Protein AF-A0A961ITG5-F1 (afdb_monomer_lite)

pLDDT: mean 83.05, std 20.46, range [29.08, 98.06]

Foldseek 3Di:
DPPFPQDEAEDCDDPVVVPDDPHHYYYLVPQQVVVCVCVVRVFKDFLLPDPPANSLVLLVLLLLLQLQQQCLVVVHDQPDSDPVSSVVSCVVCVVVRDQLNVQSVQQSCCSVPNDDHDDDHSPRLNVLVRMATDLPDPCRLVVLCVSCSSSVSNLVSCVVRPVVVSVVVLVPGRPSSNVSSVCCCVPPCVVCVQVVCCSRRNDGDDPPDPDPDPDDDDPDDDDDDDPDDDVCVQQDPPRHGPDD

Structure (mmCIF, N/CA/C/O backbone):
data_AF-A0A961ITG5-F1
#
_entry.id   AF-A0A961ITG5-F1
#
loop_
_atom_site.group_PDB
_atom_site.id
_atom_site.type_symbol
_atom_site.label_atom_id
_atom_site.label_alt_id
_atom_site.label_comp_id
_atom_site.label_asym_id
_atom_site.label_entity_id
_atom_site.label_seq_id
_atom_site.pdbx_PDB_ins_code
_atom_site.Cartn_x
_atom_site.Cartn_y
_atom_site.Cartn_z
_atom_site.occupancy
_atom_site.B_iso_or_equiv
_atom_site.auth_seq_id
_atom_site.auth_comp_id
_atom_site.auth_asym_id
_atom_site.auth_atom_id
_atom_site.pdbx_PDB_model_num
ATOM 1 N N . PHE A 1 1 ? 8.429 -3.546 -18.540 1.00 91.12 1 PHE A N 1
ATOM 2 C CA . PHE A 1 1 ? 9.813 -3.198 -18.180 1.00 91.12 1 PHE A CA 1
ATOM 3 C C . PHE A 1 1 ? 10.721 -3.739 -19.265 1.00 91.12 1 PHE A C 1
ATOM 5 O O . PHE A 1 1 ? 10.792 -4.953 -19.417 1.00 91.12 1 PHE A O 1
ATOM 12 N N . ARG A 1 2 ? 11.251 -2.856 -20.121 1.00 89.56 2 ARG A N 1
ATOM 13 C CA . ARG A 1 2 ? 12.031 -3.248 -21.313 1.00 89.56 2 ARG A CA 1
ATOM 14 C C . ARG A 1 2 ? 13.530 -3.045 -21.113 1.00 89.56 2 ARG A C 1
ATOM 16 O O . ARG A 1 2 ? 14.304 -3.851 -21.605 1.00 89.56 2 ARG A O 1
ATOM 23 N N . ASP A 1 3 ? 13.897 -2.023 -20.348 1.00 89.00 3 ASP A N 1
ATOM 24 C CA . ASP A 1 3 ? 15.280 -1.580 -20.158 1.00 89.00 3 ASP A CA 1
ATOM 25 C C . ASP A 1 3 ? 15.886 -2.113 -18.844 1.00 89.00 3 ASP A C 1
ATOM 27 O O . ASP A 1 3 ? 16.696 -1.452 -18.200 1.00 89.00 3 ASP A O 1
ATOM 31 N N . THR A 1 4 ? 15.468 -3.311 -18.422 1.00 91.69 4 THR A N 1
ATOM 32 C CA . THR A 1 4 ? 15.979 -4.000 -17.227 1.00 91.69 4 THR A CA 1
ATOM 33 C C . THR A 1 4 ? 16.788 -5.235 -17.626 1.00 91.69 4 THR A C 1
ATOM 35 O O . THR A 1 4 ? 16.625 -5.756 -18.729 1.00 91.69 4 THR A O 1
ATOM 38 N N . ALA A 1 5 ? 17.657 -5.729 -16.738 1.00 92.19 5 ALA A N 1
ATOM 39 C CA . ALA A 1 5 ? 18.490 -6.905 -17.021 1.00 92.19 5 ALA A CA 1
ATOM 40 C C . ALA A 1 5 ? 17.653 -8.158 -17.335 1.00 92.19 5 ALA A C 1
ATOM 42 O O . ALA A 1 5 ? 18.016 -8.951 -18.201 1.00 92.19 5 ALA A O 1
ATOM 43 N N . TYR A 1 6 ? 16.506 -8.295 -16.665 1.00 94.62 6 TYR A N 1
ATOM 44 C CA . TYR A 1 6 ? 15.519 -9.342 -16.904 1.00 94.62 6 TYR A CA 1
ATOM 45 C C . TYR A 1 6 ? 14.173 -8.689 -17.238 1.00 94.62 6 TYR A C 1
ATOM 47 O O . TYR A 1 6 ? 13.408 -8.376 -16.319 1.00 94.62 6 TYR A O 1
ATOM 55 N N . PRO A 1 7 ? 13.892 -8.417 -18.527 1.00 95.81 7 PRO A N 1
ATOM 56 C CA . PRO A 1 7 ? 12.661 -7.765 -18.960 1.00 95.81 7 PRO A CA 1
ATOM 57 C C . PRO A 1 7 ? 11.413 -8.591 -18.654 1.00 95.81 7 PRO A C 1
ATOM 59 O O . PRO A 1 7 ? 11.406 -9.813 -18.804 1.00 95.81 7 PRO A O 1
ATOM 62 N N . ALA A 1 8 ? 10.326 -7.904 -18.303 1.00 96.31 8 ALA A N 1
ATOM 63 C CA . ALA A 1 8 ? 9.026 -8.531 -18.090 1.00 96.31 8 ALA A CA 1
ATOM 64 C C . ALA A 1 8 ? 7.859 -7.610 -18.468 1.00 96.31 8 ALA A C 1
ATOM 66 O O . ALA A 1 8 ? 7.943 -6.371 -18.415 1.00 96.31 8 ALA A O 1
ATOM 67 N N . ALA A 1 9 ? 6.742 -8.238 -18.822 1.00 95.69 9 ALA A N 1
ATOM 68 C CA . ALA A 1 9 ? 5.435 -7.615 -18.953 1.00 95.69 9 ALA A CA 1
ATOM 69 C C . ALA A 1 9 ? 4.577 -7.969 -17.733 1.00 95.69 9 ALA A C 1
ATOM 71 O O . ALA A 1 9 ? 4.529 -9.123 -17.317 1.00 95.69 9 ALA A O 1
ATOM 72 N N . ILE A 1 10 ? 3.881 -6.982 -17.170 1.00 96.44 10 ILE A N 1
ATOM 73 C CA . ILE A 1 10 ? 2.944 -7.208 -16.067 1.00 96.44 10 ILE A CA 1
ATOM 74 C C . ILE A 1 10 ? 1.566 -6.730 -16.503 1.00 96.44 10 ILE A C 1
ATOM 76 O O . ILE A 1 10 ? 1.428 -5.633 -17.047 1.00 96.44 10 ILE A O 1
ATOM 80 N N . THR A 1 11 ? 0.563 -7.578 -16.307 1.00 95.25 11 THR A N 1
ATOM 81 C CA . THR A 1 11 ? -0.826 -7.342 -16.702 1.00 95.25 11 THR A 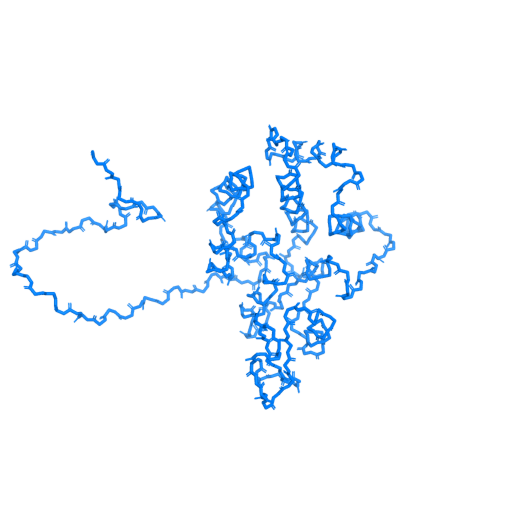CA 1
ATOM 82 C C . THR A 1 11 ? -1.754 -7.353 -15.489 1.00 95.25 11 THR A C 1
ATOM 84 O O . THR A 1 11 ? -1.591 -8.148 -14.568 1.00 95.25 11 THR A O 1
ATOM 87 N N . VAL A 1 12 ? -2.769 -6.487 -15.519 1.00 92.88 12 VAL A N 1
ATOM 88 C CA . VAL A 1 12 ? -3.891 -6.519 -14.564 1.00 92.88 12 VAL A CA 1
ATOM 89 C C . VAL A 1 12 ? -4.955 -7.554 -14.949 1.00 92.88 12 VAL A C 1
ATOM 91 O O . VAL A 1 12 ? -5.728 -7.993 -14.107 1.00 92.88 12 VAL A O 1
ATOM 94 N N . ARG A 1 13 ? -4.992 -7.966 -16.224 1.00 93.31 13 ARG A N 1
ATOM 95 C CA . ARG A 1 13 ? -5.824 -9.074 -16.715 1.00 93.31 13 ARG A CA 1
ATOM 96 C C . ARG A 1 13 ? -5.125 -10.415 -16.498 1.00 93.31 13 ARG A C 1
ATOM 98 O O . ARG A 1 13 ? -3.889 -10.420 -16.522 1.00 93.31 13 ARG A O 1
ATOM 105 N N . PRO A 1 14 ? -5.872 -11.529 -16.392 1.00 94.69 14 PRO A N 1
ATOM 106 C CA . PRO A 1 14 ? -5.291 -12.867 -16.355 1.00 94.69 14 PRO A CA 1
ATOM 107 C C . PRO A 1 14 ? -4.268 -13.065 -17.475 1.00 94.69 14 PRO A C 1
ATOM 109 O O . PRO A 1 14 ? -4.533 -12.723 -18.631 1.00 94.69 14 PRO A O 1
ATOM 112 N N . ARG A 1 15 ? -3.101 -13.640 -17.157 1.00 94.44 15 ARG A N 1
ATOM 113 C CA . ARG A 1 15 ? -1.998 -13.801 -18.121 1.00 94.44 15 ARG A CA 1
ATOM 114 C C . ARG A 1 15 ? -2.443 -14.517 -19.395 1.00 94.44 15 ARG A C 1
ATOM 116 O O . ARG A 1 15 ? -2.011 -14.162 -20.489 1.00 94.44 15 ARG A O 1
ATOM 123 N N . ALA A 1 16 ? -3.327 -15.503 -19.248 1.00 91.88 16 ALA A N 1
ATOM 124 C CA . ALA A 1 16 ? -3.878 -16.287 -20.350 1.00 91.88 16 ALA A CA 1
ATOM 125 C C . ALA A 1 16 ? -4.631 -15.444 -21.402 1.00 91.88 16 ALA A C 1
ATOM 127 O O . ALA A 1 16 ? -4.714 -15.859 -22.554 1.00 91.88 16 ALA A O 1
ATOM 128 N N . GLU A 1 17 ? -5.137 -14.259 -21.046 1.00 93.62 17 GLU A N 1
ATOM 129 C CA . GLU A 1 17 ? -5.907 -13.385 -21.944 1.00 93.62 17 GLU A CA 1
ATOM 130 C C . GLU A 1 17 ? -5.041 -12.415 -22.763 1.00 93.62 17 GLU A C 1
ATOM 132 O O . GLU A 1 17 ? -5.534 -11.768 -23.686 1.00 93.62 17 GLU A O 1
ATOM 137 N N . VAL A 1 18 ? -3.755 -12.272 -22.430 1.00 87.31 18 VAL A N 1
ATOM 138 C CA . VAL A 1 18 ? -2.865 -11.270 -23.050 1.00 87.31 18 VAL A CA 1
ATOM 139 C C . VAL A 1 18 ? -2.174 -11.803 -24.312 1.00 87.31 18 VAL A C 1
ATOM 141 O O . VAL A 1 18 ? -1.644 -11.023 -25.100 1.00 87.31 18 VAL A O 1
ATOM 144 N N . GLY A 1 19 ? -2.249 -13.115 -24.559 1.00 86.88 19 GLY A N 1
ATOM 145 C CA . GLY A 1 19 ? -1.591 -13.767 -25.690 1.00 86.88 19 GLY A CA 1
ATOM 146 C C . GLY A 1 19 ? -0.071 -13.903 -25.505 1.00 86.88 19 GLY A C 1
ATOM 147 O O . GLY A 1 19 ? 0.465 -13.576 -24.444 1.00 86.88 19 GLY A O 1
ATOM 148 N N . PRO A 1 20 ? 0.643 -14.438 -26.512 1.00 89.19 20 PRO A N 1
ATOM 149 C CA . PRO A 1 20 ? 2.087 -14.633 -26.432 1.00 89.19 20 PRO A CA 1
ATOM 150 C C . PRO A 1 20 ? 2.826 -13.291 -26.365 1.00 89.19 20 PRO A C 1
ATOM 152 O O . PRO A 1 20 ? 2.580 -12.393 -27.170 1.00 89.19 20 PRO A O 1
ATOM 155 N N . MET A 1 21 ? 3.768 -13.183 -25.427 1.00 90.81 21 MET A N 1
ATOM 156 C CA . MET A 1 21 ? 4.603 -11.999 -25.225 1.00 90.81 21 MET A CA 1
ATOM 157 C C . MET A 1 21 ? 6.068 -12.315 -25.556 1.00 90.81 21 MET A C 1
ATOM 159 O O . MET A 1 21 ? 6.517 -13.434 -25.316 1.00 90.81 21 MET A O 1
ATOM 163 N N . PRO A 1 22 ? 6.846 -11.345 -26.072 1.00 91.75 22 PRO A N 1
ATOM 164 C CA . PRO A 1 22 ? 8.270 -11.533 -26.374 1.00 91.75 22 PRO A CA 1
ATOM 165 C C . PRO A 1 22 ? 9.163 -11.587 -25.120 1.00 91.75 22 PRO A C 1
ATOM 167 O O . PRO A 1 22 ? 10.376 -11.734 -25.232 1.00 91.75 22 PRO A O 1
ATOM 170 N N . VAL A 1 23 ? 8.572 -11.413 -23.939 1.00 94.31 23 VAL A N 1
ATOM 171 C CA . VAL A 1 23 ? 9.215 -11.399 -22.621 1.00 94.31 23 VAL A CA 1
ATOM 172 C C . VAL A 1 23 ? 8.347 -12.186 -21.643 1.00 94.31 23 VAL A C 1
ATOM 174 O O . VAL A 1 23 ? 7.165 -12.412 -21.921 1.00 94.31 23 VAL A O 1
ATOM 177 N N . GLU A 1 24 ? 8.905 -12.549 -20.488 1.00 94.31 24 GLU A N 1
ATOM 178 C CA . GLU A 1 24 ? 8.133 -13.186 -19.418 1.00 94.31 24 GLU A CA 1
ATOM 179 C C . GLU A 1 24 ? 6.947 -12.293 -19.025 1.00 94.31 24 GLU A C 1
ATOM 181 O O . GLU A 1 24 ? 7.078 -11.070 -18.898 1.00 94.31 24 GLU A O 1
ATOM 186 N N . ALA A 1 25 ? 5.775 -12.905 -18.861 1.00 95.75 25 ALA A N 1
ATOM 187 C CA . ALA A 1 25 ? 4.547 -12.207 -18.518 1.00 95.75 25 ALA A CA 1
ATOM 188 C C . ALA A 1 25 ? 4.031 -12.669 -17.152 1.00 95.75 25 ALA A C 1
ATOM 190 O O . ALA A 1 25 ? 3.910 -13.870 -16.900 1.00 95.75 25 ALA A O 1
ATOM 191 N N . PHE A 1 26 ? 3.665 -11.709 -16.306 1.00 96.81 26 PHE A N 1
ATOM 192 C CA . PHE A 1 26 ? 3.036 -11.945 -15.009 1.00 96.81 26 PHE A CA 1
ATOM 193 C C . PHE A 1 26 ? 1.671 -11.268 -14.957 1.00 96.81 26 PHE A C 1
ATOM 195 O O . PHE A 1 26 ? 1.520 -10.144 -15.437 1.00 96.81 26 PHE A O 1
ATOM 202 N N . ASP A 1 27 ? 0.691 -11.918 -14.339 1.00 96.62 27 ASP A N 1
ATOM 203 C CA . ASP A 1 27 ? -0.492 -11.223 -13.830 1.00 96.62 27 ASP A CA 1
ATOM 204 C C . ASP A 1 27 ? -0.375 -10.987 -12.320 1.00 96.62 27 ASP A C 1
ATOM 206 O O . ASP A 1 27 ? 0.505 -11.546 -11.659 1.00 96.62 27 ASP A O 1
ATOM 210 N N . LEU A 1 28 ? -1.249 -10.143 -11.765 1.00 95.69 28 LEU A N 1
ATOM 211 C CA . LEU A 1 28 ? -1.196 -9.756 -10.350 1.00 95.69 28 LEU A CA 1
ATOM 212 C C . LEU A 1 28 ? -1.376 -10.932 -9.372 1.00 95.69 28 LEU A C 1
ATOM 214 O O . LEU A 1 28 ? -1.028 -10.802 -8.197 1.00 95.69 28 LEU A O 1
ATOM 218 N N . THR A 1 29 ? -1.878 -12.086 -9.831 1.00 95.31 29 THR A N 1
AT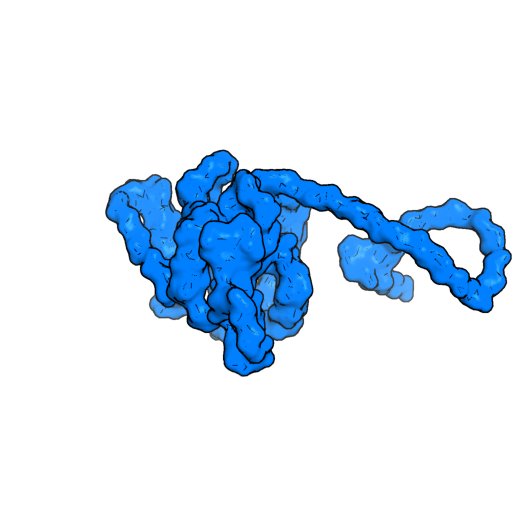OM 219 C CA . THR A 1 29 ? -1.992 -13.292 -8.993 1.00 95.31 29 THR A CA 1
ATOM 220 C C . THR A 1 29 ? -0.643 -13.991 -8.811 1.00 95.31 29 THR A C 1
ATOM 222 O O . THR A 1 29 ? -0.416 -14.664 -7.806 1.00 95.31 29 THR A O 1
ATOM 225 N N . MET A 1 30 ? 0.307 -13.770 -9.726 1.00 96.31 30 MET A N 1
ATOM 226 C CA . MET A 1 30 ? 1.649 -14.357 -9.713 1.00 96.31 30 MET A CA 1
ATOM 227 C C . MET A 1 30 ? 2.605 -13.609 -8.767 1.00 96.31 30 MET A C 1
ATOM 229 O O . MET A 1 30 ? 3.715 -13.233 -9.146 1.00 96.31 30 MET A O 1
ATOM 233 N N . ARG A 1 31 ? 2.189 -13.411 -7.510 1.00 96.44 31 ARG A N 1
ATOM 234 C CA . ARG A 1 31 ? 2.894 -12.602 -6.495 1.00 96.44 31 ARG A CA 1
ATOM 235 C C . ARG A 1 31 ? 4.364 -12.984 -6.321 1.00 96.44 31 ARG A C 1
ATOM 237 O O . ARG A 1 31 ? 5.219 -12.108 -6.366 1.00 96.44 31 ARG A O 1
ATOM 244 N N . ASN A 1 32 ? 4.674 -14.278 -6.214 1.00 97.12 32 ASN A N 1
ATOM 245 C CA . ASN A 1 32 ? 6.059 -14.751 -6.092 1.00 97.12 32 ASN A CA 1
ATOM 246 C C . ASN A 1 32 ? 6.911 -14.392 -7.317 1.00 97.12 32 ASN A C 1
ATOM 248 O O . ASN A 1 32 ? 8.042 -13.942 -7.167 1.00 97.12 32 ASN A O 1
ATOM 252 N N . GLY A 1 33 ? 6.355 -14.540 -8.524 1.00 96.88 33 GLY A N 1
ATOM 253 C CA . GLY A 1 33 ? 7.046 -14.185 -9.764 1.00 96.88 33 GLY A CA 1
ATOM 254 C C . GLY A 1 33 ? 7.315 -12.686 -9.859 1.00 96.88 33 GLY A C 1
ATOM 255 O O . GLY A 1 33 ? 8.427 -12.279 -10.187 1.00 96.88 33 GLY A O 1
ATOM 256 N N . ILE A 1 34 ? 6.331 -11.863 -9.483 1.00 97.88 34 ILE A N 1
ATOM 257 C CA . ILE A 1 34 ? 6.492 -10.407 -9.427 1.00 97.88 34 ILE A CA 1
ATOM 258 C C . ILE A 1 34 ? 7.531 -10.013 -8.371 1.00 97.88 34 ILE A C 1
ATOM 260 O O . ILE A 1 34 ? 8.391 -9.187 -8.659 1.00 97.88 34 ILE A O 1
ATOM 264 N N . ALA A 1 35 ? 7.500 -10.612 -7.179 1.00 97.88 35 ALA A N 1
ATOM 265 C CA . ALA A 1 35 ? 8.486 -10.358 -6.131 1.00 97.88 35 ALA A CA 1
ATOM 266 C C . ALA A 1 35 ? 9.910 -10.670 -6.615 1.00 97.88 35 ALA A C 1
ATOM 268 O O . ALA A 1 35 ? 10.778 -9.802 -6.556 1.00 97.88 35 ALA A O 1
ATOM 269 N N . SER A 1 36 ? 10.129 -11.857 -7.193 1.00 97.44 36 SER A N 1
ATOM 270 C CA . SER A 1 36 ? 11.425 -12.225 -7.773 1.00 97.44 36 SER A CA 1
ATOM 271 C C . SER A 1 36 ? 11.849 -11.280 -8.899 1.00 97.44 36 SER A C 1
ATOM 273 O O . SER A 1 36 ? 13.007 -10.877 -8.946 1.00 97.44 36 SER A O 1
ATOM 275 N N . PHE A 1 37 ? 10.929 -10.878 -9.781 1.00 97.75 37 PHE A N 1
ATOM 276 C CA . PHE A 1 37 ? 11.209 -9.908 -10.843 1.00 97.75 37 PHE A CA 1
ATOM 277 C C . PHE A 1 37 ? 11.668 -8.552 -10.282 1.00 97.75 37 PHE A C 1
ATOM 279 O O . PHE A 1 37 ? 12.653 -7.993 -10.771 1.00 97.75 37 PHE A O 1
ATOM 286 N N . LEU A 1 38 ? 10.976 -8.031 -9.265 1.00 97.69 38 LEU A N 1
ATOM 287 C CA . LEU A 1 38 ? 11.307 -6.753 -8.634 1.00 97.69 38 LEU A CA 1
ATOM 288 C C . LEU A 1 38 ? 12.647 -6.815 -7.890 1.00 97.69 38 LEU A C 1
ATOM 290 O O . LEU A 1 38 ? 13.419 -5.861 -7.966 1.00 97.69 38 LEU A O 1
ATOM 294 N N . GLU A 1 39 ? 12.932 -7.920 -7.197 1.00 95.56 39 GLU A N 1
ATOM 295 C CA . GLU A 1 39 ? 14.181 -8.120 -6.454 1.00 95.56 39 GLU A CA 1
ATOM 296 C C . GLU A 1 39 ? 15.387 -8.294 -7.386 1.00 95.56 39 GLU A C 1
ATOM 298 O O . GLU A 1 39 ? 16.385 -7.596 -7.228 1.00 95.56 39 GLU A O 1
ATOM 303 N N . VAL A 1 40 ? 15.297 -9.180 -8.383 1.00 96.44 40 VAL A N 1
ATOM 304 C CA . VAL A 1 40 ? 16.416 -9.498 -9.292 1.00 96.44 40 VAL A CA 1
ATOM 305 C C . VAL A 1 40 ? 16.807 -8.304 -10.165 1.00 96.44 40 VAL A C 1
ATOM 307 O O . VAL A 1 40 ? 17.979 -8.144 -10.499 1.00 96.44 40 VAL A O 1
ATOM 310 N N . ASN A 1 41 ? 15.846 -7.453 -10.527 1.00 96.75 41 ASN A N 1
ATOM 311 C CA . ASN A 1 41 ? 16.117 -6.211 -11.252 1.00 96.75 41 ASN A CA 1
ATOM 312 C C . ASN A 1 41 ? 16.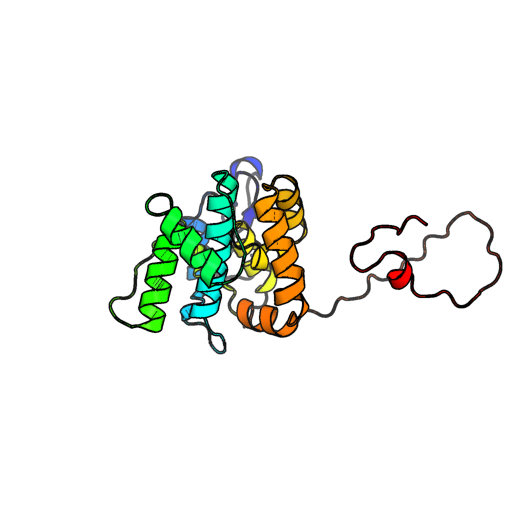415 -5.021 -10.320 1.00 96.75 41 ASN A C 1
ATOM 314 O O . ASN A 1 41 ? 16.523 -3.899 -10.803 1.00 96.75 41 ASN A O 1
ATOM 318 N N . GLU A 1 42 ? 16.518 -5.246 -9.005 1.00 95.69 42 GLU A N 1
ATOM 319 C CA . GLU A 1 42 ? 16.763 -4.218 -7.986 1.00 95.69 42 GLU A CA 1
ATOM 320 C C . GLU A 1 42 ? 15.805 -3.014 -8.072 1.00 95.69 42 GLU A C 1
ATOM 322 O O . GLU A 1 42 ? 16.208 -1.872 -7.872 1.00 95.69 42 GLU A O 1
ATOM 327 N N . LEU A 1 43 ? 14.524 -3.241 -8.370 1.00 96.25 43 LEU A N 1
ATOM 328 C CA . LEU A 1 43 ? 13.545 -2.172 -8.636 1.00 96.25 43 LEU A CA 1
ATOM 329 C C . LEU A 1 43 ? 12.943 -1.568 -7.359 1.00 96.25 43 LEU A C 1
ATOM 331 O O . LEU A 1 43 ? 12.391 -0.463 -7.369 1.00 96.25 43 LEU A O 1
ATOM 335 N N . VAL A 1 44 ? 13.027 -2.298 -6.251 1.00 95.81 44 VAL A N 1
ATOM 336 C CA . VAL A 1 44 ? 12.360 -1.978 -4.986 1.00 95.81 44 VAL A CA 1
ATOM 337 C C . VAL A 1 44 ? 13.321 -2.036 -3.811 1.00 95.81 44 VAL A C 1
ATOM 339 O O . VAL A 1 44 ? 14.340 -2.720 -3.841 1.00 95.81 44 VAL A O 1
ATOM 342 N N . GLU A 1 45 ? 12.967 -1.329 -2.745 1.00 93.69 45 GLU A N 1
ATOM 343 C CA . GLU A 1 45 ? 13.649 -1.389 -1.457 1.00 93.69 45 GLU A CA 1
ATOM 344 C C . GLU A 1 45 ? 12.629 -1.515 -0.310 1.00 93.69 45 GLU A C 1
ATOM 346 O O . GLU A 1 45 ? 11.494 -1.035 -0.432 1.00 93.69 45 GLU A O 1
ATOM 351 N N . PRO A 1 46 ? 12.997 -2.131 0.830 1.00 92.62 46 PRO A N 1
ATOM 352 C CA . PRO A 1 46 ? 12.137 -2.140 2.005 1.00 92.62 46 PRO A CA 1
ATOM 353 C C . PRO A 1 46 ? 11.917 -0.723 2.540 1.00 92.62 46 PRO A C 1
ATOM 355 O O . PRO A 1 46 ? 12.877 -0.017 2.852 1.00 92.62 46 PRO A O 1
ATOM 358 N N . VAL A 1 47 ? 10.657 -0.346 2.759 1.00 91.69 47 VAL A N 1
ATOM 359 C CA . VAL A 1 47 ? 10.248 0.958 3.316 1.00 91.69 47 VAL A CA 1
ATOM 360 C C . VAL A 1 47 ? 10.980 1.264 4.622 1.00 91.69 47 VAL A C 1
ATOM 362 O O . VAL A 1 47 ? 11.356 2.402 4.874 1.00 91.69 47 VAL A O 1
ATOM 365 N N . ILE A 1 48 ? 11.227 0.243 5.445 1.00 87.38 48 ILE A N 1
ATOM 366 C CA . ILE A 1 48 ? 11.887 0.414 6.741 1.00 87.38 48 ILE A CA 1
ATOM 367 C C . ILE A 1 48 ? 13.401 0.662 6.648 1.00 87.38 48 ILE A C 1
ATOM 369 O O . ILE A 1 48 ? 14.009 1.110 7.615 1.00 87.38 48 ILE A O 1
ATOM 373 N N . LYS A 1 49 ? 14.020 0.366 5.500 1.00 83.69 49 LYS A N 1
ATOM 374 C CA . LYS A 1 49 ? 15.451 0.598 5.239 1.00 83.69 49 LYS A CA 1
ATOM 375 C C . LYS A 1 49 ? 15.699 1.822 4.354 1.00 83.69 49 LYS A C 1
ATOM 377 O O . LYS A 1 49 ? 16.852 2.217 4.186 1.00 83.69 49 LYS A O 1
ATOM 382 N N . ALA A 1 50 ? 14.640 2.399 3.792 1.00 82.44 50 ALA A N 1
ATOM 383 C CA . ALA A 1 50 ? 14.724 3.547 2.911 1.00 82.44 50 ALA A CA 1
ATOM 384 C C . ALA A 1 50 ? 15.341 4.755 3.633 1.00 82.44 50 ALA A C 1
ATOM 386 O O . ALA A 1 50 ? 14.974 5.099 4.758 1.00 82.44 50 ALA A O 1
ATOM 387 N N . ARG A 1 51 ? 16.296 5.418 2.977 1.00 75.81 51 ARG A N 1
ATOM 388 C CA . ARG A 1 51 ? 16.969 6.596 3.541 1.00 75.81 51 ARG A CA 1
ATOM 389 C C . ARG A 1 51 ? 16.043 7.813 3.522 1.00 75.81 51 ARG A C 1
ATOM 391 O O . ARG A 1 51 ? 15.325 8.030 2.551 1.00 75.81 51 ARG A O 1
ATOM 398 N N . GLY A 1 52 ? 16.125 8.631 4.573 1.00 74.12 52 GLY A N 1
ATOM 399 C CA . GLY A 1 52 ? 15.440 9.927 4.650 1.00 74.12 52 GLY A CA 1
ATOM 400 C C . GLY A 1 52 ? 13.955 9.863 5.016 1.00 74.12 52 GLY A C 1
ATOM 401 O O . GLY A 1 52 ? 13.281 10.881 4.910 1.00 74.12 52 GLY A O 1
ATOM 402 N N . VAL A 1 53 ? 13.436 8.705 5.446 1.00 81.69 53 VAL A N 1
ATOM 403 C CA . VAL A 1 53 ? 12.003 8.522 5.731 1.00 81.69 53 VAL A CA 1
ATOM 404 C C . VAL A 1 53 ? 11.771 7.783 7.049 1.00 81.69 53 VAL A C 1
ATOM 406 O O . VAL A 1 53 ? 12.538 6.893 7.413 1.00 81.69 53 VAL A O 1
ATOM 409 N N . ASP A 1 54 ? 10.693 8.119 7.763 1.00 87.38 54 ASP A N 1
ATOM 410 C CA . ASP A 1 54 ? 10.235 7.335 8.918 1.00 87.38 54 ASP A CA 1
ATOM 411 C C . ASP A 1 54 ? 9.426 6.128 8.423 1.00 87.38 54 ASP A C 1
ATOM 413 O O . ASP A 1 54 ? 8.198 6.166 8.286 1.00 87.38 54 ASP A O 1
ATOM 417 N N . GLY A 1 55 ? 10.133 5.037 8.124 1.00 89.62 55 GLY A N 1
ATOM 418 C CA . GLY A 1 55 ? 9.509 3.814 7.631 1.00 89.62 55 GLY A CA 1
ATOM 419 C C . GLY A 1 55 ? 8.501 3.212 8.616 1.00 89.62 55 GLY A C 1
ATOM 420 O O . GLY A 1 55 ? 7.482 2.674 8.190 1.00 89.62 55 GLY A O 1
ATOM 421 N N . ALA A 1 56 ? 8.718 3.348 9.929 1.00 92.25 56 ALA A N 1
ATOM 422 C CA . ALA A 1 56 ? 7.790 2.824 10.928 1.00 92.25 56 ALA A CA 1
ATOM 423 C C . ALA A 1 56 ? 6.474 3.618 10.933 1.00 92.25 56 ALA A C 1
ATOM 425 O O . ALA A 1 56 ? 5.403 3.022 11.050 1.00 92.25 56 ALA A O 1
ATOM 426 N N . ALA A 1 57 ? 6.531 4.942 10.763 1.00 91.88 57 ALA A N 1
ATOM 427 C CA . ALA A 1 57 ? 5.339 5.768 10.585 1.00 91.88 57 ALA A CA 1
ATOM 428 C C . ALA A 1 57 ? 4.591 5.437 9.288 1.00 91.88 57 ALA A C 1
ATOM 430 O O . ALA A 1 57 ? 3.365 5.337 9.305 1.00 91.88 57 ALA A O 1
ATOM 431 N N . ILE A 1 58 ? 5.308 5.200 8.182 1.00 92.31 58 ILE A N 1
ATOM 432 C CA . ILE A 1 58 ? 4.686 4.789 6.914 1.00 92.31 58 ILE A CA 1
ATOM 433 C C . ILE A 1 58 ? 3.939 3.461 7.082 1.00 92.31 58 ILE A C 1
ATOM 435 O O . ILE A 1 58 ? 2.796 3.349 6.639 1.00 92.31 58 ILE A O 1
ATOM 439 N N . LEU A 1 59 ? 4.555 2.474 7.737 1.00 94.81 59 LEU A N 1
ATOM 440 C CA . LEU A 1 59 ? 3.926 1.177 7.988 1.00 94.81 59 LEU A CA 1
ATOM 441 C C . LEU A 1 59 ? 2.714 1.291 8.922 1.00 94.81 59 LEU A C 1
ATOM 443 O O . LEU A 1 59 ? 1.686 0.690 8.627 1.00 94.81 59 LEU A O 1
ATOM 447 N N . ARG A 1 60 ? 2.783 2.100 9.991 1.00 95.31 60 ARG A N 1
ATOM 448 C CA . ARG A 1 60 ? 1.619 2.370 10.860 1.00 95.31 60 ARG A CA 1
ATOM 449 C C . ARG A 1 60 ? 0.452 2.968 10.076 1.00 95.31 60 ARG A C 1
ATOM 451 O O . ARG A 1 60 ? -0.663 2.481 10.195 1.00 95.31 60 ARG A O 1
ATOM 458 N N . GLN A 1 61 ? 0.720 3.934 9.200 1.00 93.94 61 GLN A N 1
ATOM 459 C CA . GLN A 1 61 ? -0.326 4.517 8.361 1.00 93.94 61 GLN A CA 1
ATOM 460 C C . GLN A 1 61 ? -0.967 3.480 7.423 1.00 93.94 61 GLN A C 1
ATOM 462 O O . GLN A 1 61 ? -2.182 3.476 7.246 1.00 93.94 61 GLN A O 1
ATOM 467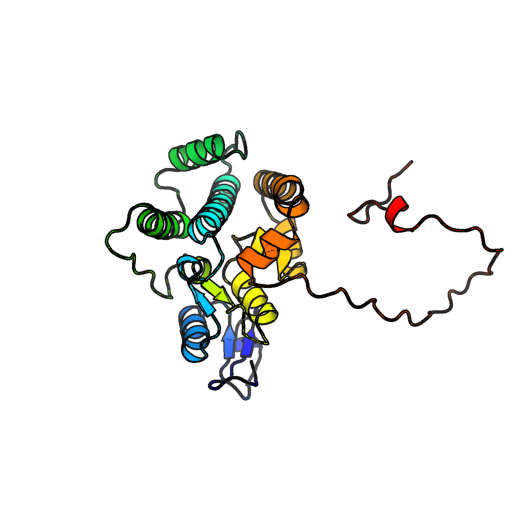 N N . LYS A 1 62 ? -0.165 2.588 6.821 1.00 96.69 62 LYS A N 1
ATOM 468 C CA . LYS A 1 62 ? -0.686 1.475 6.007 1.00 96.69 62 LYS A CA 1
ATOM 469 C C . LYS A 1 62 ? -1.577 0.550 6.842 1.00 96.69 62 LYS A C 1
ATOM 471 O O . LYS A 1 62 ? -2.633 0.140 6.372 1.00 96.69 62 LYS A O 1
ATOM 476 N N . MET A 1 63 ? -1.170 0.252 8.078 1.00 97.81 63 MET A N 1
ATOM 477 C CA . MET A 1 63 ? -1.962 -0.551 9.013 1.00 97.81 63 MET A CA 1
ATOM 478 C C . MET A 1 63 ? -3.308 0.104 9.340 1.00 97.81 63 MET A C 1
ATOM 480 O O . MET A 1 63 ? -4.307 -0.606 9.386 1.00 97.81 63 MET A O 1
ATOM 484 N N . ASP A 1 64 ? -3.364 1.427 9.504 1.00 96.88 64 ASP A N 1
ATOM 485 C CA . ASP A 1 64 ? -4.621 2.149 9.745 1.00 96.88 64 ASP A CA 1
ATOM 486 C C . ASP A 1 64 ? -5.605 1.978 8.577 1.00 96.88 64 ASP A C 1
ATOM 488 O O . ASP A 1 64 ? -6.791 1.725 8.790 1.00 96.88 64 ASP A O 1
ATOM 492 N N . PHE A 1 65 ? -5.116 2.024 7.333 1.00 97.38 65 PHE A N 1
ATOM 493 C CA . PHE A 1 65 ? -5.952 1.792 6.151 1.00 97.38 65 PHE A CA 1
ATOM 494 C C . PHE A 1 65 ? -6.492 0.365 6.075 1.00 97.38 65 PHE A C 1
ATOM 496 O O . PHE A 1 65 ? -7.676 0.170 5.802 1.00 97.38 65 PHE A O 1
ATOM 503 N N . ILE A 1 66 ? -5.640 -0.624 6.357 1.00 98.06 66 ILE A N 1
ATOM 504 C CA . ILE A 1 66 ? -6.025 -2.041 6.406 1.00 98.06 66 ILE A CA 1
ATOM 505 C C . ILE A 1 66 ? -7.069 -2.273 7.506 1.00 98.06 66 ILE A C 1
ATOM 507 O O . ILE A 1 66 ? -8.046 -2.988 7.296 1.00 98.06 66 ILE A O 1
ATOM 511 N N . LEU A 1 67 ? -6.884 -1.651 8.671 1.00 98.00 67 LEU A N 1
ATOM 512 C CA . LEU A 1 67 ? -7.805 -1.759 9.796 1.00 98.00 67 LEU A CA 1
ATOM 513 C C . LEU A 1 67 ? -9.190 -1.206 9.450 1.00 98.00 67 LEU A C 1
ATOM 515 O O . LEU A 1 67 ? -10.192 -1.876 9.692 1.00 98.00 67 LEU A O 1
ATOM 519 N N . VAL A 1 68 ? -9.246 0.007 8.894 1.00 97.44 68 VAL A N 1
ATOM 520 C CA . VAL A 1 68 ? -10.510 0.651 8.514 1.00 97.44 68 VAL A CA 1
ATOM 521 C C . VAL A 1 68 ? -11.217 -0.141 7.425 1.00 97.44 68 VAL A C 1
ATOM 523 O O . VAL A 1 68 ? -12.423 -0.354 7.522 1.00 97.44 68 VAL A O 1
ATOM 526 N N . ASP A 1 69 ? -10.487 -0.613 6.413 1.00 97.12 69 ASP A N 1
ATOM 527 C CA . ASP A 1 69 ? -11.061 -1.454 5.365 1.00 97.12 69 ASP A CA 1
ATOM 528 C C . ASP A 1 69 ? -11.699 -2.726 5.937 1.00 97.12 69 ASP A C 1
ATOM 530 O O . ASP A 1 69 ? -12.860 -3.028 5.644 1.00 97.12 69 ASP A O 1
ATOM 534 N N . ALA A 1 70 ? -10.977 -3.427 6.811 1.00 97.12 70 ALA A N 1
ATOM 535 C CA . ALA A 1 70 ? -11.454 -4.661 7.411 1.00 97.12 70 ALA A CA 1
ATOM 536 C C . ALA A 1 70 ? -12.641 -4.429 8.359 1.00 97.12 70 ALA A C 1
ATOM 538 O O . ALA A 1 70 ? -13.597 -5.205 8.343 1.00 97.12 70 ALA A O 1
ATOM 539 N N . ALA A 1 71 ? -12.620 -3.356 9.155 1.00 97.25 71 ALA A N 1
ATOM 540 C CA . ALA A 1 71 ? -13.723 -2.974 10.034 1.00 97.25 71 ALA A CA 1
ATOM 541 C C . ALA A 1 71 ? -14.982 -2.572 9.250 1.00 97.25 71 ALA A C 1
ATOM 543 O O . ALA A 1 71 ? -16.082 -3.026 9.568 1.00 97.25 71 ALA A O 1
ATOM 544 N N . ALA A 1 72 ? -14.823 -1.769 8.198 1.00 96.31 72 ALA A N 1
ATOM 545 C CA . ALA A 1 72 ? -15.932 -1.323 7.364 1.00 96.31 72 ALA A CA 1
ATOM 546 C C . ALA A 1 72 ? -16.556 -2.493 6.586 1.00 96.31 72 ALA A C 1
ATOM 548 O O . ALA A 1 72 ? -17.776 -2.638 6.559 1.00 96.31 72 ALA A O 1
ATOM 549 N N . SER A 1 73 ? -15.729 -3.381 6.026 1.00 94.44 73 SER A N 1
ATOM 550 C CA . SER A 1 73 ? -16.186 -4.605 5.346 1.00 94.44 73 SER A CA 1
ATOM 551 C C . SER A 1 73 ? -16.888 -5.577 6.299 1.00 94.44 73 SER A C 1
ATOM 553 O O . SER A 1 73 ? -17.779 -6.326 5.908 1.00 94.44 73 SER A O 1
ATOM 555 N N . ALA A 1 74 ? -16.509 -5.539 7.573 1.00 94.50 74 ALA A N 1
ATOM 556 C CA . ALA A 1 74 ? -17.132 -6.286 8.652 1.00 94.50 74 ALA A CA 1
ATOM 557 C C . ALA A 1 74 ? -18.453 -5.688 9.168 1.00 94.50 74 ALA A C 1
ATOM 559 O O . ALA A 1 74 ? -19.064 -6.297 10.050 1.00 94.50 74 ALA A O 1
ATOM 560 N N . GLY A 1 75 ? -18.863 -4.508 8.687 1.00 94.31 75 GLY A N 1
ATOM 561 C CA . GLY A 1 75 ? -20.018 -3.773 9.207 1.00 94.31 75 GLY A CA 1
ATOM 562 C C . GLY A 1 75 ? -19.839 -3.293 10.651 1.00 94.31 75 GLY A C 1
ATOM 563 O O . GLY A 1 75 ? -20.826 -3.129 11.365 1.00 94.31 75 GLY A O 1
ATOM 564 N N . MET A 1 76 ? -18.595 -3.131 11.114 1.00 94.56 76 MET A N 1
ATOM 565 C CA . MET A 1 76 ? -18.309 -2.598 12.445 1.00 94.56 76 MET A CA 1
ATOM 566 C C . MET A 1 76 ? -18.415 -1.076 12.443 1.00 94.56 76 MET A C 1
ATOM 568 O O . MET A 1 76 ? -17.988 -0.420 11.496 1.00 94.56 76 MET A O 1
ATOM 572 N N . ASP A 1 77 ? -18.927 -0.528 13.541 1.00 90.94 77 ASP A N 1
ATOM 573 C CA . ASP A 1 77 ? -18.976 0.916 13.742 1.00 90.94 77 ASP A CA 1
ATOM 574 C C . ASP A 1 77 ? -17.571 1.491 13.975 1.00 90.94 77 ASP A C 1
ATOM 576 O O . ASP A 1 77 ? -16.755 0.898 14.697 1.00 90.94 77 ASP A O 1
ATOM 580 N N . ILE A 1 78 ? -17.279 2.640 13.366 1.00 93.12 78 ILE A N 1
ATOM 581 C CA . ILE A 1 78 ? -15.991 3.326 13.478 1.00 93.12 78 ILE A CA 1
ATOM 582 C C . ILE A 1 78 ? -16.223 4.667 14.171 1.00 93.12 78 ILE A C 1
ATOM 584 O O . ILE A 1 78 ? -16.481 5.682 13.539 1.00 93.12 78 ILE A O 1
ATOM 588 N N . ASP A 1 79 ? -16.071 4.656 15.497 1.00 86.94 79 ASP A N 1
ATOM 589 C CA . ASP A 1 79 ? -16.394 5.781 16.391 1.00 86.94 79 ASP A CA 1
ATOM 590 C C . ASP A 1 79 ? -15.488 7.022 16.208 1.00 86.94 79 ASP A C 1
ATOM 592 O O . ASP A 1 79 ? -15.644 8.026 16.905 1.00 86.94 79 ASP A O 1
ATOM 596 N N . GLY A 1 80 ? -14.474 6.933 15.345 1.00 90.19 80 GLY A N 1
ATOM 597 C CA . GLY A 1 80 ? -13.537 8.010 15.048 1.00 90.19 80 GLY A CA 1
ATOM 598 C C . GLY A 1 80 ? -12.276 7.527 14.334 1.00 90.19 80 GLY A C 1
ATOM 599 O O . GLY A 1 80 ? -11.941 6.340 14.344 1.00 90.19 80 GLY A O 1
ATOM 600 N N . PHE A 1 81 ? -11.552 8.477 13.744 1.00 90.69 81 PHE A N 1
ATOM 601 C CA . PHE A 1 81 ? -10.378 8.211 12.904 1.00 90.69 81 PHE A CA 1
ATOM 602 C C . PHE A 1 81 ? -9.052 8.689 13.509 1.00 90.69 81 PHE A C 1
ATOM 604 O O . PHE A 1 81 ? -8.008 8.611 12.868 1.00 90.69 81 PHE A O 1
ATOM 611 N N . ASP A 1 82 ? -9.067 9.165 14.757 1.00 90.56 82 ASP A N 1
ATOM 612 C CA . ASP A 1 82 ? -7.840 9.475 15.487 1.00 90.56 82 ASP A CA 1
ATOM 613 C C . ASP A 1 82 ? -7.111 8.202 15.959 1.00 90.56 82 ASP A C 1
ATOM 615 O O . ASP A 1 82 ? -7.696 7.124 16.094 1.00 90.56 82 ASP A O 1
ATOM 619 N N . ALA A 1 83 ? -5.820 8.331 16.282 1.00 89.44 83 ALA A N 1
ATOM 620 C CA . ALA A 1 83 ? -4.980 7.199 16.676 1.00 89.44 83 ALA A CA 1
ATOM 621 C C . ALA A 1 83 ? -5.522 6.408 17.885 1.00 89.44 83 ALA A C 1
ATOM 623 O O . ALA A 1 83 ? -5.331 5.194 17.970 1.00 89.44 83 ALA A O 1
ATOM 624 N N . ARG A 1 84 ? -6.207 7.064 18.835 1.00 93.50 84 ARG A N 1
ATOM 625 C CA . ARG A 1 84 ? -6.797 6.379 19.997 1.00 93.50 84 ARG A CA 1
ATOM 626 C C . ARG A 1 84 ? -8.040 5.600 19.582 1.00 93.50 84 ARG A C 1
ATOM 628 O O . ARG A 1 84 ? -8.239 4.494 20.081 1.00 93.50 84 ARG A O 1
ATOM 635 N N . ALA A 1 85 ? -8.876 6.168 18.715 1.00 94.81 85 ALA A N 1
ATOM 636 C CA . ALA A 1 85 ? -10.055 5.500 18.173 1.00 94.81 85 ALA A CA 1
ATOM 637 C C . ALA A 1 85 ? -9.671 4.271 17.338 1.00 94.81 85 ALA A C 1
ATOM 639 O O . ALA A 1 85 ? -10.161 3.176 17.619 1.00 94.81 85 ALA A O 1
ATOM 640 N N . LEU A 1 86 ? -8.704 4.411 16.426 1.00 95.50 86 LEU A N 1
ATOM 641 C CA . LEU A 1 86 ? -8.185 3.298 15.627 1.00 95.50 86 LEU A CA 1
ATOM 642 C C . LEU A 1 86 ? -7.541 2.215 16.504 1.00 95.50 86 LEU A C 1
ATOM 644 O O . LEU A 1 86 ? -7.782 1.026 16.306 1.00 95.50 86 LEU A O 1
ATOM 648 N N . HIS A 1 87 ? -6.811 2.590 17.556 1.00 94.62 87 HIS A N 1
ATOM 649 C CA . HIS A 1 87 ? -6.281 1.603 18.496 1.00 94.62 87 HIS A CA 1
ATOM 650 C C . HIS A 1 87 ? -7.392 0.803 19.199 1.00 94.62 87 HIS A C 1
ATOM 652 O O . HIS A 1 87 ? -7.312 -0.424 19.275 1.00 94.62 87 HIS A O 1
ATOM 658 N N . ARG A 1 88 ? -8.456 1.467 19.680 1.00 96.38 88 ARG A N 1
ATOM 659 C CA . ARG A 1 88 ? -9.620 0.776 20.269 1.00 96.38 88 ARG A CA 1
ATOM 660 C C . ARG A 1 88 ? -10.321 -0.115 19.247 1.00 96.38 88 ARG A C 1
ATOM 662 O O . ARG A 1 88 ? -10.715 -1.226 19.591 1.00 96.38 88 ARG A O 1
ATOM 669 N N . LEU A 1 89 ? -10.449 0.340 18.001 1.00 97.12 89 LEU A N 1
ATOM 670 C CA . LEU A 1 89 ? -11.017 -0.451 16.914 1.00 97.12 89 LEU A CA 1
ATOM 671 C C . LEU A 1 89 ? -10.217 -1.741 16.689 1.00 97.12 89 LEU A C 1
ATOM 673 O O . LEU A 1 89 ? -10.816 -2.814 16.659 1.00 97.12 89 LEU A O 1
ATOM 677 N N . ALA A 1 90 ? -8.884 -1.661 16.642 1.00 96.44 90 ALA A N 1
ATOM 678 C CA . ALA A 1 90 ? -8.022 -2.836 16.520 1.00 96.44 90 ALA A CA 1
ATOM 679 C C . ALA A 1 90 ? -8.206 -3.823 17.687 1.00 96.44 90 ALA A C 1
ATOM 681 O O . ALA A 1 90 ? -8.301 -5.029 17.462 1.00 96.44 90 ALA A O 1
ATOM 682 N N . GLN A 1 91 ? -8.333 -3.326 18.925 1.00 96.12 91 GLN A N 1
ATOM 683 C CA . GLN A 1 91 ? -8.625 -4.175 20.091 1.00 96.12 91 GLN A CA 1
ATOM 684 C C . GLN A 1 91 ? -9.992 -4.864 19.981 1.00 96.12 91 GLN A C 1
ATOM 686 O O . GLN A 1 91 ? -10.098 -6.054 20.269 1.00 96.12 91 GLN A O 1
ATOM 691 N N . ARG A 1 92 ? -11.033 -4.148 19.529 1.00 96.31 92 ARG A N 1
ATOM 692 C CA . ARG A 1 92 ? -12.371 -4.730 19.310 1.00 96.31 92 ARG A CA 1
ATOM 693 C C . ARG A 1 92 ? -12.374 -5.777 18.196 1.00 96.31 92 ARG A C 1
ATOM 695 O O . ARG A 1 92 ? -13.106 -6.755 18.296 1.00 96.31 92 ARG A O 1
ATOM 702 N N . MET A 1 93 ? -11.579 -5.579 17.142 1.00 96.06 93 MET A N 1
ATOM 703 C CA . MET A 1 93 ? -11.434 -6.565 16.069 1.00 96.06 93 MET A CA 1
ATOM 704 C C . MET A 1 93 ? -10.740 -7.842 16.553 1.00 96.06 93 MET A C 1
ATOM 706 O O . MET A 1 93 ? -11.141 -8.937 16.155 1.00 96.06 93 MET A O 1
ATOM 710 N N . GLY A 1 94 ? -9.736 -7.725 17.427 1.00 94.31 94 GLY A N 1
ATOM 711 C CA . GLY A 1 94 ? -9.073 -8.866 18.058 1.00 94.31 94 GLY A CA 1
ATOM 712 C C . GLY A 1 94 ? -8.585 -9.899 17.036 1.00 94.31 94 GLY A C 1
ATOM 713 O O . GLY A 1 94 ? -7.848 -9.573 16.111 1.00 94.31 94 GLY A O 1
ATOM 714 N N . GLY A 1 95 ? -9.033 -11.151 17.168 1.00 92.62 95 GLY A N 1
ATOM 715 C CA . GLY A 1 95 ? -8.669 -12.243 16.252 1.00 92.62 95 GLY A CA 1
ATOM 716 C C . GLY A 1 95 ? -9.200 -12.110 14.817 1.00 92.62 95 GLY A C 1
ATOM 717 O O . GLY A 1 95 ? -8.872 -12.942 13.981 1.00 92.62 95 GLY A O 1
ATOM 718 N N . ARG A 1 96 ? -10.016 -11.090 14.519 1.00 94.19 96 ARG A N 1
ATOM 719 C CA . ARG A 1 96 ? -10.523 -10.790 13.169 1.00 94.19 96 ARG A CA 1
ATOM 720 C C . ARG A 1 96 ? -9.624 -9.832 12.384 1.00 94.19 96 ARG A C 1
ATOM 722 O O . ARG A 1 96 ? -10.006 -9.404 11.297 1.00 94.19 96 ARG A O 1
ATOM 729 N N . LEU A 1 97 ? -8.492 -9.424 12.956 1.00 96.56 97 LEU A N 1
ATOM 730 C CA . LEU A 1 97 ? -7.533 -8.577 12.259 1.00 96.56 97 LEU A CA 1
ATOM 731 C C . LEU A 1 97 ? -6.962 -9.315 11.034 1.00 96.56 97 LEU A C 1
ATOM 733 O O . LEU A 1 97 ? -6.615 -10.492 11.159 1.00 96.56 97 LEU A O 1
ATOM 737 N N . PRO A 1 98 ? -6.826 -8.639 9.878 1.00 97.06 98 PRO A N 1
ATOM 738 C CA . PRO A 1 98 ? -6.186 -9.225 8.706 1.00 97.06 98 PRO A CA 1
ATOM 739 C C . PRO A 1 98 ? -4.739 -9.647 8.977 1.00 97.06 98 PRO A C 1
ATOM 741 O O . PRO A 1 98 ? -4.052 -9.089 9.847 1.00 97.06 98 PRO A O 1
ATOM 744 N N . GLU A 1 99 ? -4.253 -10.608 8.195 1.00 96.06 99 GLU A N 1
ATOM 745 C CA . GLU A 1 99 ? -2.871 -11.079 8.287 1.00 96.06 99 GLU A CA 1
ATOM 746 C C . GLU A 1 99 ? -1.884 -9.940 7.997 1.00 96.06 99 GLU A C 1
ATOM 748 O O . GLU A 1 99 ? -0.927 -9.753 8.752 1.00 96.06 99 GLU A O 1
ATOM 753 N N . GLU A 1 100 ? -2.182 -9.097 7.002 1.00 97.25 100 GLU A N 1
ATOM 754 C CA . GLU A 1 100 ? -1.409 -7.905 6.653 1.00 97.25 100 GLU A CA 1
ATOM 755 C C . GLU A 1 100 ? -1.193 -7.006 7.870 1.00 97.25 100 GLU A C 1
ATOM 757 O O . GLU A 1 100 ? -0.069 -6.599 8.162 1.00 97.25 100 GLU A O 1
ATOM 762 N N . PHE A 1 101 ? -2.258 -6.726 8.628 1.00 97.50 101 PHE A N 1
ATOM 763 C CA . PHE A 1 101 ? -2.178 -5.879 9.816 1.00 97.50 101 PHE A CA 1
ATOM 764 C C . PHE A 1 101 ? -1.242 -6.487 10.865 1.00 97.50 101 PHE A C 1
ATOM 766 O O . PHE A 1 101 ? -0.382 -5.804 11.428 1.00 97.50 101 PHE A O 1
ATOM 773 N N . THR A 1 102 ? -1.378 -7.790 11.109 1.00 95.44 102 THR A N 1
ATOM 774 C CA . THR A 1 102 ? -0.594 -8.502 12.122 1.00 95.44 102 THR A CA 1
ATOM 775 C C . THR A 1 102 ? 0.891 -8.532 11.763 1.00 95.44 102 THR A C 1
ATOM 777 O O . THR A 1 102 ? 1.733 -8.175 12.596 1.00 95.44 102 THR A O 1
ATOM 780 N N . LYS A 1 103 ? 1.213 -8.885 10.513 1.00 95.56 103 LYS A N 1
ATOM 781 C CA . LYS A 1 103 ? 2.582 -8.988 9.988 1.00 95.56 103 LYS A CA 1
ATOM 782 C C . LYS A 1 103 ? 3.283 -7.639 9.900 1.00 95.56 103 LYS A C 1
ATOM 784 O O . LYS A 1 103 ? 4.429 -7.510 10.333 1.00 95.56 103 LYS A O 1
ATOM 789 N N . LEU A 1 104 ? 2.594 -6.599 9.430 1.00 96.25 104 LEU A N 1
ATOM 790 C CA . LEU A 1 104 ? 3.144 -5.241 9.451 1.00 96.25 104 LEU A CA 1
ATOM 791 C C . LEU A 1 104 ? 3.361 -4.756 10.889 1.00 96.25 104 LEU A C 1
ATOM 793 O O . LEU A 1 104 ? 4.374 -4.118 11.174 1.00 96.25 104 LEU A O 1
ATOM 797 N N . GLY A 1 105 ? 2.480 -5.134 11.819 1.00 94.75 105 GLY A N 1
ATOM 798 C CA . GLY A 1 105 ? 2.655 -4.869 13.244 1.00 94.75 105 GLY A CA 1
ATOM 799 C C . GLY A 1 105 ? 3.912 -5.516 13.834 1.00 94.75 105 GLY A C 1
ATOM 800 O O . GLY A 1 105 ? 4.581 -4.894 14.659 1.00 94.75 105 GLY A O 1
ATOM 801 N N . GLU A 1 106 ? 4.276 -6.731 13.413 1.00 93.88 106 GLU A N 1
ATOM 802 C CA . GLU A 1 106 ? 5.555 -7.359 13.788 1.00 93.88 106 GLU A CA 1
ATOM 803 C C . GLU A 1 106 ? 6.749 -6.531 13.302 1.00 93.88 106 GLU A C 1
ATOM 805 O O . GLU A 1 106 ? 7.675 -6.278 14.077 1.00 93.88 106 GLU A O 1
ATOM 810 N N . LEU A 1 107 ? 6.702 -6.054 12.055 1.00 93.25 107 LEU A N 1
ATOM 811 C CA . LEU A 1 107 ? 7.762 -5.236 11.465 1.00 93.25 107 LEU A CA 1
ATOM 812 C C . LEU A 1 107 ? 7.883 -3.863 12.140 1.00 93.25 107 LEU A C 1
ATOM 814 O O . LEU A 1 107 ? 8.993 -3.414 12.420 1.00 93.25 107 LEU A O 1
ATOM 818 N N . VAL A 1 108 ? 6.759 -3.223 12.476 1.00 93.44 108 VAL A N 1
ATOM 819 C CA . VAL A 1 108 ? 6.741 -1.967 13.244 1.00 93.44 108 VAL A CA 1
ATOM 820 C C . VAL A 1 108 ? 7.304 -2.174 14.650 1.00 93.44 108 VAL A C 1
ATOM 822 O O . VAL A 1 108 ? 8.120 -1.372 15.099 1.00 93.44 108 VAL A O 1
ATOM 825 N N . ARG A 1 109 ? 6.913 -3.248 15.351 1.00 92.50 109 ARG A N 1
ATOM 826 C CA . ARG A 1 109 ? 7.459 -3.561 16.684 1.00 92.50 109 ARG A CA 1
ATOM 827 C C . ARG A 1 109 ? 8.967 -3.775 16.630 1.00 92.50 109 ARG A C 1
ATOM 829 O O . ARG A 1 109 ? 9.669 -3.241 17.483 1.00 92.50 109 ARG A O 1
ATOM 836 N N . TRP A 1 110 ? 9.454 -4.504 15.628 1.00 92.25 110 TRP A N 1
ATOM 837 C CA . TRP A 1 110 ? 10.887 -4.679 15.405 1.00 92.25 110 TRP A CA 1
ATOM 838 C C . TRP A 1 110 ? 11.589 -3.338 15.147 1.00 92.25 110 TRP A C 1
ATOM 840 O O . TRP A 1 110 ? 12.623 -3.065 15.749 1.00 92.25 110 TRP A O 1
ATOM 850 N N . ALA A 1 111 ? 11.014 -2.474 14.310 1.00 89.25 111 ALA A N 1
ATOM 851 C CA . ALA A 1 111 ? 11.610 -1.180 13.986 1.00 89.25 111 ALA A CA 1
ATOM 852 C C . ALA A 1 111 ? 11.735 -0.245 15.198 1.00 89.25 111 ALA A C 1
ATOM 854 O O . ALA A 1 111 ? 12.685 0.527 15.280 1.00 89.25 111 ALA A O 1
ATOM 855 N N . LEU A 1 112 ? 10.775 -0.305 16.126 1.00 89.50 112 LEU A N 1
ATOM 856 C CA . LEU A 1 112 ? 10.750 0.549 17.316 1.00 89.50 112 LEU A CA 1
ATOM 857 C C . LEU A 1 112 ? 11.553 -0.026 18.488 1.00 89.50 112 LEU A C 1
ATOM 859 O O . LEU A 1 112 ? 12.185 0.730 19.219 1.00 89.50 112 LEU A O 1
ATOM 863 N N . ASN A 1 113 ? 11.516 -1.347 18.678 1.00 91.94 113 ASN A N 1
ATOM 864 C CA . ASN A 1 113 ? 12.014 -1.999 19.894 1.00 91.94 113 ASN A CA 1
ATOM 865 C C . ASN A 1 113 ? 13.207 -2.939 19.645 1.00 91.94 113 ASN A C 1
ATOM 867 O O . ASN A 1 113 ? 13.772 -3.482 20.594 1.00 91.94 113 ASN A O 1
ATOM 871 N N . GLY A 1 114 ? 13.590 -3.164 18.387 1.00 86.50 114 GLY A N 1
ATOM 872 C CA . GLY A 1 114 ? 14.618 -4.126 18.000 1.00 86.50 114 GLY A CA 1
ATOM 873 C C . GLY A 1 114 ? 14.171 -5.589 18.117 1.00 86.50 114 GLY A C 1
ATOM 874 O O . GLY A 1 114 ? 12.983 -5.917 18.137 1.00 86.50 114 GLY A O 1
ATOM 875 N N . GLY A 1 115 ? 15.149 -6.497 18.165 1.00 83.19 115 GLY A N 1
ATOM 876 C CA . GLY A 1 115 ? 14.934 -7.944 18.260 1.00 83.19 115 GLY A CA 1
ATOM 877 C C . GLY A 1 115 ? 15.068 -8.678 16.923 1.00 83.19 115 GLY A C 1
ATOM 878 O O . GLY A 1 115 ? 15.759 -8.227 16.006 1.00 83.19 115 GLY A O 1
ATOM 879 N N . ARG A 1 116 ? 14.429 -9.851 16.814 1.00 83.56 116 ARG A N 1
ATOM 880 C CA . ARG A 1 116 ? 14.506 -10.695 15.613 1.00 83.56 116 ARG A CA 1
ATOM 881 C C . ARG A 1 116 ? 13.734 -10.050 14.462 1.00 83.56 116 ARG A C 1
ATOM 883 O O . ARG A 1 116 ? 12.539 -9.810 14.594 1.00 83.56 116 ARG A O 1
ATOM 890 N N . TRP A 1 117 ? 14.410 -9.836 13.333 1.00 83.38 117 TRP A N 1
ATOM 891 C CA . TRP A 1 117 ? 13.776 -9.353 12.105 1.00 83.38 117 TRP A CA 1
ATOM 892 C C . TRP A 1 117 ? 12.660 -10.319 11.662 1.00 83.38 117 TRP A C 1
ATOM 894 O O . TRP A 1 117 ? 12.943 -11.511 11.472 1.00 83.38 117 TRP A O 1
ATOM 904 N N . PRO A 1 118 ? 11.410 -9.852 11.496 1.00 87.69 118 PRO A N 1
ATOM 905 C CA . PRO A 1 118 ? 10.321 -10.703 11.041 1.00 87.69 118 PRO A CA 1
ATOM 906 C C . PRO A 1 118 ? 10.513 -11.047 9.564 1.00 87.69 118 PRO A C 1
ATOM 908 O O . PRO A 1 118 ? 10.694 -10.176 8.712 1.00 87.69 118 PRO A O 1
ATOM 911 N N . ARG A 1 119 ? 10.496 -12.343 9.251 1.00 86.38 119 ARG A N 1
ATOM 912 C CA . ARG A 1 119 ? 10.568 -12.815 7.870 1.00 86.38 119 ARG A CA 1
ATOM 913 C C . ARG A 1 119 ? 9.159 -12.825 7.286 1.00 86.38 119 ARG A C 1
ATOM 915 O O . ARG A 1 119 ? 8.317 -13.580 7.758 1.00 86.38 119 ARG A O 1
ATOM 922 N N . ILE A 1 120 ? 8.949 -12.008 6.261 1.00 91.81 120 ILE A N 1
ATOM 923 C CA . ILE A 1 120 ? 7.722 -11.952 5.464 1.00 91.81 120 ILE A CA 1
ATOM 924 C C . ILE A 1 120 ? 8.095 -12.519 4.095 1.00 91.81 120 ILE A C 1
ATOM 926 O O . ILE A 1 120 ? 8.956 -11.961 3.413 1.00 91.81 120 ILE A O 1
ATOM 930 N N . ALA A 1 121 ? 7.557 -13.689 3.760 1.00 92.19 121 ALA A N 1
ATOM 931 C CA . ALA A 1 121 ? 7.808 -14.342 2.477 1.00 92.19 121 ALA A CA 1
ATOM 932 C C . ALA A 1 121 ? 6.987 -13.671 1.363 1.00 92.19 121 ALA A C 1
ATOM 934 O O . ALA A 1 121 ? 6.046 -12.942 1.650 1.00 92.19 121 ALA A O 1
ATOM 935 N N . SER A 1 122 ? 7.347 -13.876 0.096 1.00 92.62 122 SER A N 1
ATOM 936 C CA . SER A 1 122 ? 6.698 -13.196 -1.038 1.00 92.62 122 SER A CA 1
ATOM 937 C C . SER A 1 122 ? 5.238 -13.606 -1.278 1.00 92.62 122 SER A C 1
ATOM 939 O O . SER A 1 122 ? 4.496 -12.884 -1.947 1.00 92.62 122 SER A O 1
ATOM 941 N N . ASP A 1 123 ? 4.823 -14.748 -0.734 1.00 89.81 123 ASP A N 1
ATOM 942 C CA . ASP A 1 123 ? 3.447 -15.243 -0.738 1.00 89.81 123 ASP A CA 1
ATOM 943 C C . ASP A 1 123 ? 2.601 -14.661 0.404 1.00 89.81 123 ASP A C 1
ATOM 945 O O . ASP A 1 123 ? 1.375 -14.725 0.341 1.00 89.81 123 ASP A O 1
ATOM 949 N N . ASP A 1 124 ? 3.231 -14.026 1.397 1.00 95.50 124 ASP A N 1
ATOM 950 C CA . ASP A 1 124 ? 2.547 -13.350 2.495 1.00 95.50 124 ASP A CA 1
ATOM 951 C C . ASP A 1 124 ? 1.766 -12.124 1.962 1.00 95.50 124 ASP A C 1
ATOM 953 O O . ASP A 1 124 ? 2.297 -11.315 1.175 1.00 95.50 124 ASP A O 1
ATOM 957 N N . PRO A 1 125 ? 0.501 -11.933 2.377 1.00 95.56 125 PRO A N 1
ATOM 958 C CA . PRO A 1 125 ? -0.296 -10.774 1.982 1.00 95.56 125 PRO A CA 1
ATOM 959 C C . PRO A 1 125 ? 0.389 -9.431 2.293 1.00 95.56 125 PRO A C 1
ATOM 961 O O . PRO A 1 125 ? 0.294 -8.484 1.503 1.00 95.56 125 PRO A O 1
ATOM 964 N N . ALA A 1 126 ? 1.170 -9.364 3.377 1.00 96.75 126 ALA A N 1
ATOM 965 C CA . ALA A 1 126 ? 1.870 -8.166 3.826 1.00 96.75 126 ALA A CA 1
ATOM 966 C C . ALA A 1 126 ? 3.094 -7.799 2.977 1.00 96.75 126 ALA A C 1
ATOM 968 O O . ALA A 1 126 ? 3.557 -6.661 3.054 1.00 96.75 126 ALA A O 1
ATOM 969 N N . TYR A 1 127 ? 3.641 -8.728 2.185 1.00 97.44 127 TYR A N 1
ATOM 970 C CA . TYR A 1 127 ? 4.957 -8.576 1.555 1.00 97.44 127 TYR A CA 1
ATOM 971 C C . TYR A 1 127 ? 5.109 -7.265 0.776 1.00 97.44 127 TYR A C 1
ATOM 973 O O . TYR A 1 127 ? 5.975 -6.450 1.101 1.00 97.44 127 TYR A O 1
ATOM 981 N N . PHE A 1 128 ? 4.224 -6.992 -0.187 1.00 97.81 128 PHE A N 1
ATOM 982 C CA . PHE A 1 128 ? 4.326 -5.777 -1.004 1.00 97.81 128 PHE A CA 1
ATOM 983 C C . PHE A 1 128 ? 4.056 -4.489 -0.214 1.00 97.81 128 PHE A C 1
ATOM 985 O O . PHE A 1 128 ? 4.560 -3.434 -0.593 1.00 97.81 128 PHE A O 1
ATOM 992 N N . TYR A 1 129 ? 3.346 -4.550 0.920 1.00 97.44 129 TYR A N 1
ATOM 993 C CA . TYR A 1 129 ? 3.166 -3.384 1.794 1.00 97.44 129 TYR A CA 1
ATOM 994 C C . TYR A 1 129 ? 4.474 -2.942 2.458 1.00 97.44 129 TYR A C 1
ATOM 996 O O . TYR A 1 129 ? 4.582 -1.789 2.886 1.00 97.44 129 TYR A O 1
ATOM 1004 N N . THR A 1 130 ? 5.469 -3.832 2.522 1.00 95.25 130 THR A N 1
ATOM 1005 C CA . THR A 1 130 ? 6.800 -3.535 3.065 1.00 95.25 130 THR A CA 1
ATOM 1006 C C . THR A 1 130 ? 7.740 -2.879 2.058 1.00 95.25 130 THR A C 1
ATOM 1008 O O . THR A 1 130 ? 8.819 -2.434 2.451 1.00 95.25 130 THR A O 1
ATOM 1011 N N . LEU A 1 131 ? 7.350 -2.797 0.783 1.00 95.25 131 LEU A N 1
ATOM 1012 C CA . LEU A 1 131 ? 8.198 -2.343 -0.314 1.00 95.25 131 LEU A CA 1
ATOM 1013 C C . LEU A 1 131 ? 7.804 -0.947 -0.805 1.00 95.25 131 LEU A C 1
ATOM 1015 O O . LEU A 1 131 ? 6.647 -0.531 -0.728 1.00 95.25 131 LEU A O 1
ATOM 1019 N N . ARG A 1 132 ? 8.791 -0.235 -1.348 1.00 92.88 132 ARG A N 1
ATOM 1020 C CA . ARG A 1 132 ? 8.606 0.949 -2.193 1.00 92.88 132 ARG A CA 1
ATOM 1021 C C . ARG A 1 132 ? 9.524 0.863 -3.405 1.00 92.88 132 ARG A C 1
ATOM 1023 O O . ARG A 1 132 ? 10.535 0.160 -3.354 1.00 92.88 132 ARG A O 1
ATOM 1030 N N . ALA A 1 133 ? 9.205 1.587 -4.475 1.00 94.31 133 ALA A N 1
ATOM 1031 C CA . ALA A 1 133 ? 10.163 1.752 -5.560 1.00 94.31 133 ALA A CA 1
ATOM 1032 C C . ALA A 1 133 ? 11.420 2.460 -5.045 1.00 94.31 133 ALA A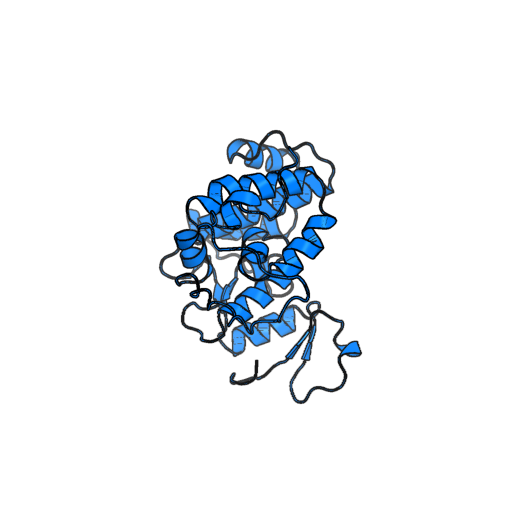 C 1
ATOM 1034 O O . ALA A 1 133 ? 11.339 3.364 -4.206 1.00 94.31 133 ALA A O 1
ATOM 1035 N N . ARG A 1 134 ? 12.577 2.079 -5.581 1.00 91.94 134 ARG A N 1
ATOM 1036 C CA . ARG A 1 134 ? 13.813 2.810 -5.322 1.00 91.94 134 ARG A CA 1
ATOM 1037 C C . ARG A 1 134 ? 13.709 4.246 -5.832 1.00 91.94 134 ARG A C 1
ATOM 1039 O O . ARG A 1 134 ? 13.295 4.485 -6.966 1.00 91.94 134 ARG A O 1
ATOM 1046 N N . ALA A 1 135 ? 14.097 5.199 -4.989 1.00 87.25 135 ALA A N 1
ATOM 1047 C CA . ALA A 1 135 ? 13.981 6.625 -5.289 1.00 87.25 135 ALA A CA 1
ATOM 1048 C C . ALA A 1 135 ? 14.841 7.072 -6.485 1.00 87.25 135 ALA A C 1
ATOM 1050 O O . ALA A 1 135 ? 14.468 8.003 -7.194 1.00 87.25 135 ALA A O 1
ATOM 1051 N N . ASP A 1 136 ? 15.973 6.400 -6.708 1.00 87.88 136 ASP A N 1
ATOM 1052 C CA . ASP A 1 136 ? 16.957 6.673 -7.759 1.00 87.88 136 ASP A CA 1
ATOM 1053 C C . ASP A 1 136 ? 16.648 5.985 -9.101 1.00 87.88 136 ASP A C 1
ATOM 1055 O O . ASP A 1 136 ? 17.376 6.186 -10.073 1.00 87.88 136 ASP A O 1
ATOM 1059 N N . HIS A 1 137 ? 15.576 5.189 -9.187 1.00 90.19 137 HIS A N 1
ATOM 1060 C CA . HIS A 1 137 ? 15.261 4.422 -10.391 1.00 90.19 137 HIS A CA 1
ATOM 1061 C C . HIS A 1 137 ? 14.472 5.254 -11.429 1.00 90.19 137 HIS A C 1
ATOM 1063 O O . HIS A 1 137 ? 13.494 5.908 -11.064 1.00 90.19 137 HIS A O 1
ATOM 1069 N N . PRO A 1 138 ? 14.798 5.199 -12.738 1.00 90.44 138 PRO A N 1
ATOM 1070 C CA . PRO A 1 138 ? 14.082 5.967 -13.768 1.00 90.44 138 PRO A CA 1
ATOM 1071 C C . PRO A 1 138 ? 12.593 5.595 -13.887 1.00 90.44 138 PRO A C 1
ATOM 1073 O O . PRO A 1 138 ? 11.745 6.473 -14.015 1.00 90.44 138 PRO A O 1
ATOM 1076 N N . ASP A 1 139 ? 12.258 4.308 -13.759 1.00 92.50 139 ASP A N 1
ATOM 1077 C CA . ASP A 1 139 ? 10.869 3.810 -13.806 1.00 92.50 139 ASP A CA 1
ATOM 1078 C C . ASP A 1 139 ? 10.135 3.867 -12.453 1.00 92.50 139 ASP A C 1
ATOM 1080 O O . ASP A 1 139 ? 9.117 3.198 -12.267 1.00 92.50 139 ASP A O 1
ATOM 1084 N N . ARG A 1 140 ? 10.636 4.631 -11.477 1.00 92.50 140 ARG A N 1
ATOM 1085 C CA . ARG A 1 140 ? 10.091 4.687 -10.110 1.00 92.50 140 ARG A CA 1
ATOM 1086 C C . ARG A 1 140 ? 8.575 4.862 -10.061 1.00 92.50 140 ARG A C 1
ATOM 1088 O O . ARG A 1 140 ? 7.899 4.182 -9.292 1.00 92.50 140 ARG A O 1
ATOM 1095 N N . ASP A 1 141 ? 8.031 5.774 -10.859 1.00 91.31 141 ASP A N 1
ATOM 1096 C CA . ASP A 1 141 ? 6.597 6.063 -10.842 1.00 91.31 141 ASP A CA 1
ATOM 1097 C C . ASP A 1 141 ? 5.776 4.880 -11.393 1.00 91.31 141 ASP A C 1
ATOM 1099 O O . ASP A 1 141 ? 4.739 4.544 -10.825 1.00 91.31 141 ASP A O 1
ATOM 1103 N N . LEU A 1 142 ? 6.282 4.174 -12.414 1.00 94.25 142 LEU A N 1
ATOM 1104 C CA . LEU A 1 142 ? 5.662 2.952 -12.941 1.00 94.25 142 LEU A CA 1
ATOM 1105 C C . LEU A 1 142 ? 5.736 1.794 -11.933 1.00 94.25 142 LEU A C 1
ATOM 1107 O O . LEU A 1 142 ? 4.767 1.055 -11.763 1.00 94.25 142 LEU A O 1
ATOM 1111 N N . ILE A 1 143 ? 6.866 1.646 -11.239 1.00 96.06 143 ILE A N 1
ATOM 1112 C CA . ILE A 1 143 ? 7.040 0.632 -10.188 1.00 96.06 143 ILE A CA 1
ATOM 1113 C C . ILE A 1 143 ? 6.071 0.903 -9.033 1.00 96.06 143 ILE A C 1
ATOM 1115 O O . ILE A 1 143 ? 5.420 -0.018 -8.548 1.00 96.06 143 ILE A O 1
ATOM 1119 N N . ASN A 1 144 ? 5.917 2.161 -8.615 1.00 95.56 144 ASN A N 1
ATOM 1120 C CA . ASN A 1 144 ? 4.955 2.519 -7.574 1.00 95.56 144 ASN A CA 1
ATOM 1121 C C . ASN A 1 144 ? 3.501 2.336 -8.035 1.00 95.56 144 ASN A C 1
ATOM 1123 O O . ASN A 1 144 ? 2.667 1.881 -7.257 1.00 95.56 144 ASN A O 1
ATOM 1127 N N . GLN A 1 145 ? 3.183 2.611 -9.303 1.00 95.69 145 GLN A N 1
ATOM 1128 C CA . GLN A 1 145 ? 1.867 2.282 -9.854 1.00 95.69 145 GLN A CA 1
ATOM 1129 C C . GLN A 1 145 ? 1.586 0.771 -9.742 1.00 95.69 145 GLN A C 1
ATOM 1131 O O . GLN A 1 145 ? 0.544 0.386 -9.215 1.00 95.69 145 GLN A O 1
ATOM 1136 N N . LEU A 1 146 ? 2.538 -0.086 -10.130 1.00 97.12 146 LEU A N 1
ATOM 1137 C CA . LEU A 1 146 ? 2.436 -1.541 -9.957 1.00 97.12 146 LEU A CA 1
ATOM 1138 C C . LEU A 1 146 ? 2.275 -1.948 -8.484 1.00 97.12 146 LEU A C 1
ATOM 1140 O O . LEU A 1 146 ? 1.400 -2.744 -8.152 1.00 97.12 146 LEU A O 1
ATOM 1144 N N . LEU A 1 147 ? 3.108 -1.411 -7.592 1.00 97.31 147 LEU A N 1
ATOM 1145 C CA . LEU A 1 147 ? 3.027 -1.718 -6.165 1.00 97.31 147 LEU A CA 1
ATOM 1146 C C . LEU A 1 147 ? 1.671 -1.308 -5.575 1.00 97.31 147 LEU A C 1
ATOM 1148 O O . LEU A 1 147 ? 1.169 -2.005 -4.697 1.00 97.31 147 LEU A O 1
ATOM 1152 N N . SER A 1 148 ? 1.054 -0.226 -6.060 1.00 96.12 148 SER A N 1
ATOM 1153 C CA . SER A 1 148 ? -0.279 0.193 -5.612 1.00 96.12 148 SER A CA 1
ATOM 1154 C C . SER A 1 148 ? -1.392 -0.783 -6.015 1.00 96.12 148 SER A C 1
ATOM 1156 O O . SER A 1 148 ? -2.289 -1.033 -5.215 1.00 96.12 148 SER A O 1
ATOM 1158 N N . GLU A 1 149 ? -1.284 -1.417 -7.187 1.00 96.00 149 GLU A N 1
ATOM 1159 C CA . GLU A 1 149 ? -2.195 -2.487 -7.633 1.00 96.00 149 GLU A CA 1
ATOM 1160 C C . GLU A 1 149 ? -2.015 -3.774 -6.808 1.00 96.00 149 GLU A C 1
ATOM 1162 O O . GLU A 1 149 ? -2.971 -4.499 -6.545 1.00 96.00 149 GLU A O 1
ATOM 1167 N N . LEU A 1 150 ? -0.793 -4.050 -6.339 1.00 96.88 150 LEU A N 1
ATOM 1168 C CA . LEU A 1 150 ? -0.488 -5.193 -5.462 1.00 96.88 150 LEU A CA 1
ATOM 1169 C C . LEU A 1 150 ? -0.868 -4.957 -3.992 1.00 96.88 150 LEU A C 1
ATOM 1171 O O . LEU A 1 150 ? -0.881 -5.907 -3.203 1.00 96.88 150 LEU A O 1
ATOM 1175 N N . THR A 1 151 ? -1.135 -3.701 -3.621 1.00 96.88 151 THR A N 1
ATOM 1176 C CA . THR A 1 151 ? -1.436 -3.258 -2.251 1.00 96.88 151 THR A CA 1
ATOM 1177 C C . THR A 1 151 ? -2.685 -2.368 -2.200 1.00 96.88 151 THR A C 1
ATOM 1179 O O . THR A 1 151 ? -2.633 -1.261 -1.663 1.00 96.88 151 THR A O 1
ATOM 1182 N N . PRO A 1 152 ? -3.846 -2.828 -2.706 1.00 93.81 152 PRO A N 1
ATOM 1183 C CA . PRO A 1 152 ? -5.024 -1.975 -2.902 1.00 93.81 152 PRO A CA 1
ATOM 1184 C C . PRO A 1 152 ? -5.601 -1.397 -1.597 1.00 93.81 152 PRO A C 1
ATOM 1186 O O . PRO A 1 152 ? -6.337 -0.411 -1.629 1.00 93.81 152 PRO A O 1
ATOM 1189 N N . LEU A 1 153 ? -5.258 -1.978 -0.438 1.00 96.00 153 LEU A N 1
ATOM 1190 C CA . LEU A 1 153 ? -5.630 -1.431 0.875 1.00 96.00 153 LEU A CA 1
ATOM 1191 C C . LEU A 1 153 ? -4.822 -0.181 1.266 1.00 96.00 153 LEU A C 1
ATOM 1193 O O . LEU A 1 153 ? -5.257 0.560 2.140 1.00 96.00 153 LEU A O 1
ATOM 1197 N N . ASP A 1 154 ? -3.678 0.104 0.631 1.00 96.00 154 ASP A N 1
ATOM 1198 C CA . ASP A 1 154 ? -2.963 1.373 0.819 1.00 96.00 154 ASP A CA 1
ATOM 1199 C C . ASP A 1 154 ? -3.575 2.461 -0.070 1.00 96.00 154 ASP A C 1
ATOM 1201 O O . ASP A 1 154 ? -3.079 2.810 -1.145 1.00 96.00 154 ASP A O 1
ATOM 1205 N N . VAL A 1 155 ? -4.683 3.014 0.415 1.00 94.12 155 VAL A N 1
ATOM 1206 C CA . VAL A 1 155 ? -5.483 4.027 -0.284 1.00 94.12 155 VAL A CA 1
ATOM 1207 C C . VAL A 1 155 ? -4.683 5.280 -0.631 1.00 94.12 155 VAL A C 1
ATOM 1209 O O . VAL A 1 155 ? -4.922 5.885 -1.673 1.00 94.12 155 VAL A O 1
ATOM 1212 N N . ARG A 1 156 ? -3.707 5.663 0.204 1.00 93.62 156 ARG A N 1
ATOM 1213 C CA . ARG A 1 156 ? -2.840 6.816 -0.062 1.00 93.62 156 ARG A CA 1
ATOM 1214 C C . ARG A 1 156 ? -1.928 6.527 -1.242 1.00 93.62 156 ARG A C 1
ATOM 1216 O O . ARG A 1 156 ? -1.808 7.369 -2.128 1.00 93.62 156 ARG A O 1
ATOM 1223 N N . HIS A 1 157 ? -1.287 5.361 -1.253 1.00 94.38 157 HIS A N 1
ATOM 1224 C CA . HIS A 1 157 ? -0.432 4.965 -2.363 1.00 94.38 157 HIS A CA 1
ATOM 1225 C C . HIS A 1 157 ? -1.235 4.905 -3.665 1.00 94.38 157 HIS A C 1
ATOM 1227 O O . HIS A 1 157 ? -0.890 5.602 -4.617 1.00 94.38 157 HIS A O 1
ATOM 1233 N N . LEU A 1 158 ? -2.358 4.184 -3.652 1.00 94.94 158 LEU A N 1
ATOM 1234 C CA . LEU A 1 158 ? -3.247 4.027 -4.802 1.00 94.94 158 LEU A CA 1
ATOM 1235 C C . LEU A 1 158 ? -3.767 5.370 -5.332 1.00 94.94 158 LEU A C 1
ATOM 1237 O O . LEU A 1 158 ? -3.738 5.615 -6.537 1.00 94.94 158 LEU A O 1
ATOM 1241 N N . PHE A 1 159 ? -4.185 6.278 -4.447 1.00 94.19 159 PHE A N 1
ATOM 1242 C CA . PHE A 1 159 ? -4.645 7.610 -4.841 1.00 94.19 159 PHE A CA 1
ATOM 1243 C C . PHE A 1 159 ? -3.547 8.434 -5.523 1.00 94.19 159 PHE A C 1
ATOM 1245 O O . PHE A 1 159 ? -3.813 9.149 -6.493 1.00 94.19 159 PHE A O 1
ATOM 1252 N N . ILE A 1 160 ? -2.312 8.356 -5.020 1.00 90.31 160 ILE A N 1
ATOM 1253 C CA . ILE A 1 160 ? -1.208 9.173 -5.527 1.00 90.31 160 ILE A CA 1
ATOM 1254 C C . ILE A 1 160 ? -0.674 8.638 -6.861 1.00 90.31 160 ILE A C 1
ATOM 1256 O O . ILE A 1 160 ? -0.327 9.441 -7.730 1.00 90.31 160 ILE A O 1
ATOM 1260 N N . THR A 1 161 ? -0.596 7.317 -7.033 1.00 93.44 161 THR A N 1
ATOM 1261 C CA . THR A 1 161 ? 0.120 6.698 -8.163 1.00 93.44 161 THR A CA 1
ATOM 1262 C C . THR A 1 161 ? -0.804 6.108 -9.220 1.00 93.44 161 THR A C 1
ATOM 1264 O O . THR A 1 161 ? -0.396 6.003 -10.374 1.00 93.44 161 THR A O 1
ATOM 1267 N N . HIS A 1 162 ? -2.062 5.799 -8.883 1.00 94.69 162 HIS A N 1
ATOM 1268 C CA . HIS A 1 162 ? -3.020 5.221 -9.823 1.00 94.69 162 HIS A CA 1
ATOM 1269 C C . HIS A 1 162 ? -4.463 5.720 -9.618 1.00 94.69 162 HIS A C 1
ATOM 1271 O O . HIS A 1 162 ? -5.388 4.946 -9.368 1.00 94.69 162 HIS A O 1
ATOM 1277 N N . LYS A 1 163 ? -4.710 7.020 -9.841 1.00 93.31 163 LYS A N 1
ATOM 1278 C CA . LYS A 1 163 ? -6.057 7.622 -9.716 1.00 93.31 163 LYS A CA 1
ATOM 1279 C C . LYS A 1 163 ? -7.194 6.844 -10.409 1.00 93.31 163 LYS A C 1
ATOM 1281 O O . LYS A 1 163 ? -8.241 6.697 -9.783 1.00 93.31 163 LYS A O 1
ATOM 1286 N N . PRO A 1 164 ? -7.045 6.329 -11.650 1.00 94.94 164 PRO A N 1
ATOM 1287 C CA . PRO A 1 164 ? -8.105 5.529 -12.269 1.00 94.94 164 PRO A CA 1
ATOM 1288 C C . PRO A 1 164 ? -8.499 4.281 -11.462 1.00 94.94 164 PRO A C 1
ATOM 1290 O O . PRO A 1 164 ? -9.688 4.069 -11.236 1.00 94.94 164 PRO A O 1
ATOM 1293 N N . ALA A 1 165 ? -7.524 3.498 -10.983 1.00 93.12 165 ALA A N 1
ATOM 1294 C CA . ALA A 1 165 ? -7.766 2.315 -10.158 1.00 93.12 165 ALA A CA 1
ATOM 1295 C C . ALA A 1 165 ? -8.365 2.694 -8.795 1.00 93.12 165 ALA A C 1
ATOM 1297 O O . ALA A 1 165 ? -9.327 2.069 -8.349 1.00 93.12 165 ALA A O 1
ATOM 1298 N N . PHE A 1 166 ? -7.882 3.786 -8.186 1.00 96.00 166 PHE A N 1
ATOM 1299 C CA . PHE A 1 166 ? -8.471 4.339 -6.966 1.00 96.00 166 PHE A CA 1
ATOM 1300 C C . PHE A 1 166 ? -9.966 4.627 -7.135 1.00 96.00 166 PHE A C 1
ATOM 1302 O O . PHE A 1 166 ? -10.771 4.123 -6.361 1.00 96.00 166 PHE A O 1
ATOM 1309 N N . TYR A 1 167 ? -10.362 5.411 -8.145 1.00 95.50 167 TYR A N 1
ATOM 1310 C CA . TYR A 1 167 ? -11.772 5.771 -8.332 1.00 95.50 167 TYR A CA 1
ATOM 1311 C C . TYR A 1 167 ? -12.632 4.587 -8.772 1.00 95.50 167 TYR A C 1
ATOM 1313 O O . TYR A 1 167 ? -13.815 4.541 -8.435 1.00 95.50 167 TYR A O 1
ATOM 1321 N N . ALA A 1 168 ? -12.058 3.622 -9.495 1.00 94.38 168 ALA A N 1
ATOM 1322 C CA . ALA A 1 168 ? -12.749 2.382 -9.811 1.00 94.38 168 ALA A CA 1
ATOM 1323 C C . ALA A 1 168 ? -13.134 1.634 -8.527 1.00 94.38 168 ALA A C 1
ATOM 1325 O O . ALA A 1 168 ? -14.314 1.341 -8.363 1.00 94.38 168 ALA A O 1
ATOM 1326 N N . ALA A 1 169 ? -12.180 1.430 -7.611 1.00 93.62 169 ALA A N 1
ATOM 1327 C CA . ALA A 1 169 ? -12.405 0.764 -6.329 1.00 93.62 169 ALA A CA 1
ATOM 1328 C C . ALA A 1 169 ? -13.283 1.591 -5.373 1.00 93.62 169 ALA A C 1
ATOM 1330 O O . ALA A 1 169 ? -14.177 1.052 -4.728 1.00 93.62 169 ALA A O 1
ATOM 1331 N N . TYR A 1 170 ? -13.060 2.908 -5.313 1.00 95.31 170 TYR A N 1
ATOM 1332 C CA . TYR A 1 170 ? -13.753 3.823 -4.404 1.00 95.31 170 TYR A CA 1
ATOM 1333 C C . TYR A 1 170 ? -15.273 3.757 -4.548 1.00 95.31 170 TYR A C 1
ATOM 1335 O O . TYR A 1 170 ? -15.974 3.854 -3.548 1.00 95.31 170 TYR A O 1
ATOM 1343 N N . ARG A 1 171 ? -15.796 3.573 -5.769 1.00 95.12 171 ARG A N 1
ATOM 1344 C CA . ARG A 1 171 ? -17.247 3.498 -6.020 1.00 95.12 171 ARG A CA 1
ATOM 1345 C C . ARG A 1 171 ? -17.933 2.404 -5.204 1.00 95.12 171 ARG A C 1
ATOM 1347 O O . ARG A 1 171 ? -19.027 2.643 -4.692 1.00 95.12 171 ARG A O 1
ATOM 1354 N N . ASP A 1 172 ? -17.254 1.277 -5.028 1.00 94.56 172 ASP A N 1
ATOM 1355 C CA . ASP A 1 172 ? -17.822 0.065 -4.440 1.00 94.56 172 ASP A CA 1
ATOM 1356 C C . ASP A 1 172 ? -17.459 -0.104 -2.954 1.00 94.56 172 ASP A C 1
ATOM 1358 O O . ASP A 1 172 ? -17.877 -1.066 -2.312 1.00 94.56 172 ASP A O 1
ATOM 1362 N N . TRP A 1 173 ? -16.688 0.823 -2.374 1.00 95.88 173 TRP A N 1
ATOM 1363 C CA . TRP A 1 173 ? -16.318 0.759 -0.959 1.00 95.88 173 TRP A CA 1
ATOM 1364 C C . TRP A 1 173 ? -17.507 1.021 -0.022 1.00 95.88 173 TRP A C 1
ATOM 1366 O O . TRP A 1 173 ? -18.370 1.844 -0.344 1.00 95.88 173 TRP A O 1
ATOM 1376 N N . PRO A 1 174 ? -17.521 0.405 1.178 1.00 95.50 174 PRO A N 1
ATOM 1377 C CA . PRO A 1 174 ? -18.460 0.775 2.232 1.00 95.50 174 PRO A CA 1
ATOM 1378 C C . PRO A 1 174 ? -18.346 2.263 2.600 1.00 95.50 174 PRO A C 1
ATOM 1380 O O . PRO A 1 174 ? -17.246 2.821 2.613 1.00 95.50 174 PRO A O 1
ATOM 1383 N N . GLU A 1 175 ? -19.466 2.894 2.962 1.00 94.56 175 GLU A N 1
ATOM 1384 C CA . GLU A 1 175 ? -19.511 4.338 3.253 1.00 94.56 175 GLU A CA 1
ATOM 1385 C C . GLU A 1 175 ? -18.558 4.753 4.384 1.00 94.56 175 GLU A C 1
ATOM 1387 O O . GLU A 1 175 ? -17.838 5.735 4.236 1.00 94.56 175 GLU A O 1
ATOM 1392 N N . ALA A 1 176 ? -18.434 3.949 5.447 1.00 93.75 176 ALA A N 1
ATOM 1393 C CA . ALA A 1 176 ? -17.493 4.222 6.540 1.00 93.75 176 ALA A CA 1
ATOM 1394 C C . ALA A 1 176 ? -16.028 4.305 6.061 1.00 93.75 176 ALA A C 1
ATOM 1396 O O . ALA A 1 176 ? -15.253 5.145 6.521 1.00 93.75 176 ALA A O 1
ATOM 1397 N N . LYS A 1 177 ? -15.641 3.472 5.082 1.00 95.62 177 LYS A N 1
ATOM 1398 C CA . LYS A 1 177 ? -14.309 3.545 4.467 1.00 95.62 177 LYS A CA 1
ATOM 1399 C C . LYS A 1 177 ? -14.180 4.798 3.603 1.00 95.62 177 LYS A C 1
ATOM 1401 O O . LYS A 1 177 ? -13.150 5.465 3.656 1.00 95.62 177 LYS A O 1
ATOM 1406 N N . LYS A 1 178 ? -15.200 5.128 2.804 1.00 95.69 178 LYS A N 1
ATOM 1407 C CA . LYS A 1 178 ? -15.199 6.339 1.965 1.00 95.69 178 LYS A CA 1
ATOM 1408 C C . LYS A 1 178 ? -15.046 7.607 2.800 1.00 95.69 178 LYS A C 1
ATOM 1410 O O . LYS A 1 178 ? -14.264 8.473 2.408 1.00 95.69 178 LYS A O 1
ATOM 1415 N N . GLU A 1 179 ? -15.751 7.691 3.926 1.00 94.44 179 GLU A N 1
ATOM 1416 C CA . GLU A 1 179 ? -15.690 8.809 4.870 1.00 94.44 179 GLU A CA 1
ATOM 1417 C C . GLU A 1 179 ? -14.284 8.966 5.451 1.00 94.44 179 GLU A C 1
ATOM 1419 O O . GLU A 1 179 ? -13.669 10.020 5.283 1.00 94.44 179 GLU A O 1
ATOM 1424 N N . PHE A 1 180 ? -13.724 7.886 6.008 1.00 93.94 180 PHE A N 1
ATOM 1425 C CA . PHE A 1 180 ? -12.349 7.873 6.505 1.00 93.94 180 PHE A CA 1
ATOM 1426 C C . PHE A 1 180 ? -11.346 8.347 5.443 1.00 93.94 180 PHE A C 1
ATOM 1428 O O . PHE A 1 180 ? -10.503 9.203 5.708 1.00 93.94 180 PHE A O 1
ATOM 1435 N N . VAL A 1 181 ? -11.428 7.802 4.223 1.00 94.00 181 VAL A N 1
ATOM 1436 C CA . VAL A 1 181 ? -10.483 8.142 3.150 1.00 94.00 181 VAL A CA 1
ATOM 1437 C C . VAL A 1 181 ? -10.636 9.599 2.724 1.00 94.00 181 VAL A C 1
ATOM 1439 O O . VAL A 1 181 ? -9.631 10.269 2.490 1.00 94.00 181 VAL A O 1
ATOM 1442 N N . ALA A 1 182 ? -11.864 10.109 2.631 1.00 92.81 182 ALA A N 1
ATOM 1443 C CA . ALA A 1 182 ? -12.110 11.508 2.303 1.00 92.81 182 ALA A CA 1
ATOM 1444 C C . ALA A 1 182 ? -11.532 12.444 3.376 1.00 92.81 182 ALA A C 1
ATOM 1446 O O . ALA A 1 182 ? -10.856 13.418 3.036 1.00 92.81 182 ALA A O 1
ATOM 1447 N N . GLU A 1 183 ? -11.736 12.124 4.656 1.00 90.56 183 GLU A N 1
ATOM 1448 C CA . GLU A 1 183 ? -11.203 12.899 5.776 1.00 90.56 183 GLU A CA 1
ATOM 1449 C C . GLU A 1 183 ? -9.671 12.871 5.809 1.00 90.56 183 GLU A C 1
ATOM 1451 O O . GLU A 1 183 ? -9.045 13.931 5.882 1.00 90.56 183 GLU A O 1
ATOM 1456 N N . PHE A 1 184 ? -9.065 11.691 5.647 1.00 90.38 184 PHE A N 1
ATOM 1457 C CA . PHE A 1 184 ? -7.614 11.523 5.551 1.00 90.38 184 PHE A CA 1
ATOM 1458 C C . PHE A 1 184 ? -7.017 12.331 4.387 1.00 90.38 184 PHE A C 1
ATOM 1460 O O . PHE A 1 184 ? -6.039 13.068 4.546 1.00 90.38 184 PHE A O 1
ATOM 1467 N N . LEU A 1 185 ? -7.607 12.232 3.190 1.00 89.94 185 LEU A N 1
ATOM 1468 C CA . LEU A 1 185 ? -7.109 12.953 2.017 1.00 89.94 185 LEU A CA 1
ATOM 1469 C C . LEU A 1 185 ? -7.246 14.474 2.180 1.00 89.94 185 LEU A C 1
ATOM 1471 O O . LEU A 1 185 ? -6.386 15.222 1.705 1.00 89.94 185 LEU A O 1
ATOM 1475 N N . HIS A 1 186 ? -8.304 14.934 2.851 1.00 85.62 186 HIS A N 1
ATOM 1476 C CA . HIS A 1 186 ? -8.543 16.349 3.113 1.00 85.62 186 HIS A CA 1
ATOM 1477 C C . HIS A 1 186 ? -7.616 16.921 4.190 1.00 85.62 186 HIS A C 1
ATOM 1479 O O . HIS A 1 186 ? -7.075 18.009 4.001 1.00 85.62 186 HIS A O 1
ATOM 1485 N N . ARG A 1 187 ? -7.433 16.216 5.310 1.00 82.12 187 ARG A N 1
ATOM 1486 C CA . ARG A 1 187 ? -6.688 16.732 6.465 1.00 82.12 187 ARG A CA 1
ATOM 1487 C C . ARG A 1 187 ? -5.199 16.450 6.374 1.00 82.12 187 ARG A C 1
ATOM 1489 O O . ARG A 1 187 ? -4.401 17.372 6.498 1.00 82.12 187 ARG A O 1
ATOM 1496 N N . ASP A 1 188 ? -4.829 15.201 6.123 1.00 77.62 188 ASP A N 1
ATOM 1497 C CA . ASP A 1 188 ? -3.440 14.761 6.239 1.00 77.62 188 ASP A CA 1
ATOM 1498 C C . ASP A 1 188 ? -2.694 14.934 4.920 1.00 77.62 188 ASP A C 1
ATOM 1500 O O . ASP A 1 188 ? -1.614 15.526 4.862 1.00 77.62 188 ASP A O 1
ATOM 1504 N N . TYR A 1 189 ? -3.286 14.460 3.822 1.00 76.94 189 TYR A N 1
ATOM 1505 C CA . TYR A 1 189 ? -2.612 14.527 2.529 1.00 76.94 189 TYR A CA 1
ATOM 1506 C C . TYR A 1 189 ? -2.573 15.950 1.963 1.00 76.94 189 TYR A C 1
ATOM 1508 O O . TYR A 1 189 ? -1.517 16.395 1.509 1.00 76.94 189 TYR A O 1
ATOM 1516 N N . ALA A 1 190 ? -3.688 16.689 1.988 1.00 74.69 190 ALA A N 1
ATOM 1517 C CA . ALA A 1 190 ? -3.714 18.038 1.422 1.00 74.69 190 ALA A CA 1
ATOM 1518 C C . ALA A 1 190 ? -2.806 19.021 2.180 1.00 74.69 190 ALA A C 1
ATOM 1520 O O . ALA A 1 190 ? -2.240 19.912 1.546 1.00 74.69 190 ALA A O 1
ATOM 1521 N N . ALA A 1 191 ? -2.619 18.829 3.491 1.00 70.25 191 ALA A N 1
ATOM 1522 C CA . ALA A 1 191 ? -1.750 19.667 4.313 1.00 70.25 191 ALA A CA 1
ATOM 1523 C C . ALA A 1 191 ? -0.258 19.520 3.971 1.00 70.25 191 ALA A C 1
ATOM 1525 O O . ALA A 1 191 ? 0.494 20.483 4.112 1.00 70.25 191 ALA A O 1
ATOM 1526 N N . ASN A 1 192 ? 0.188 18.346 3.502 1.00 74.69 192 ASN A N 1
ATOM 1527 C CA . ASN A 1 192 ? 1.591 18.118 3.147 1.00 74.69 192 ASN A CA 1
ATOM 1528 C C . ASN A 1 192 ? 1.766 17.148 1.966 1.00 74.69 192 ASN A C 1
ATOM 1530 O O . ASN A 1 192 ? 2.388 16.088 2.083 1.00 74.69 192 ASN A O 1
ATOM 1534 N N . LYS A 1 193 ? 1.247 17.527 0.793 1.00 75.94 193 LYS A N 1
ATOM 1535 C CA . LYS A 1 193 ? 1.371 16.712 -0.429 1.00 75.94 193 LYS A CA 1
ATOM 1536 C C . LYS A 1 193 ? 2.828 16.424 -0.789 1.00 75.94 193 LYS A C 1
ATOM 1538 O O . LYS A 1 193 ? 3.168 15.281 -1.082 1.00 75.94 193 LYS A O 1
ATOM 1543 N N . ALA A 1 194 ? 3.679 17.451 -0.756 1.00 72.12 194 ALA A N 1
ATOM 1544 C CA . ALA A 1 194 ? 5.081 17.340 -1.149 1.00 72.12 194 ALA A CA 1
ATOM 1545 C C . ALA A 1 194 ? 5.856 16.388 -0.225 1.00 72.12 194 ALA A C 1
ATOM 1547 O O . ALA A 1 194 ? 6.507 15.471 -0.717 1.00 72.12 194 ALA A O 1
ATOM 1548 N N . GLY A 1 195 ? 5.719 16.534 1.097 1.00 70.19 195 GLY A N 1
ATOM 1549 C CA . GLY A 1 195 ? 6.371 15.652 2.066 1.00 70.19 195 GLY A CA 1
ATOM 1550 C C . GLY A 1 195 ? 5.814 14.228 2.052 1.00 70.19 195 GLY A C 1
ATOM 1551 O O . GLY A 1 195 ? 6.580 13.277 2.168 1.00 70.19 195 GLY A O 1
ATOM 1552 N N . ALA A 1 196 ? 4.506 14.049 1.833 1.00 73.38 196 ALA A N 1
ATOM 1553 C CA . ALA A 1 196 ? 3.921 12.717 1.678 1.00 73.38 196 ALA A CA 1
ATOM 1554 C C . ALA A 1 196 ? 4.480 11.990 0.444 1.00 73.38 196 ALA A C 1
ATOM 1556 O O . ALA A 1 196 ? 4.780 10.798 0.511 1.00 73.38 196 ALA A O 1
ATOM 1557 N N . ARG A 1 197 ? 4.649 12.704 -0.676 1.00 76.44 197 ARG A N 1
ATOM 1558 C CA . ARG A 1 197 ? 5.255 12.152 -1.893 1.00 76.44 197 ARG A CA 1
ATOM 1559 C C . ARG A 1 197 ? 6.735 11.843 -1.704 1.00 76.44 197 ARG A C 1
ATOM 1561 O O . ARG A 1 197 ? 7.173 10.769 -2.103 1.00 76.44 197 ARG A O 1
ATOM 1568 N N . ASP A 1 198 ? 7.480 12.739 -1.072 1.00 74.62 198 ASP A N 1
ATOM 1569 C CA . ASP A 1 198 ? 8.904 12.534 -0.822 1.00 74.62 198 ASP A CA 1
ATOM 1570 C C . ASP A 1 198 ? 9.153 11.348 0.125 1.00 74.62 198 ASP A C 1
ATOM 1572 O O . ASP A 1 198 ? 9.967 10.475 -0.163 1.00 74.62 198 ASP A O 1
ATOM 1576 N N . ALA A 1 199 ? 8.359 11.211 1.189 1.00 69.12 199 ALA A N 1
ATOM 1577 C CA . ALA A 1 199 ? 8.471 10.083 2.112 1.00 69.12 199 ALA A CA 1
ATOM 1578 C C . ALA A 1 199 ? 8.142 8.727 1.456 1.00 69.12 199 ALA A C 1
ATOM 1580 O O . ALA A 1 199 ? 8.767 7.705 1.748 1.00 69.12 199 ALA A O 1
ATOM 1581 N N . LEU A 1 200 ? 7.156 8.691 0.559 1.00 71.12 200 LEU A N 1
ATOM 1582 C CA . LEU A 1 200 ? 6.743 7.446 -0.089 1.00 71.12 200 LEU A CA 1
ATOM 1583 C C . LEU A 1 200 ? 7.615 7.084 -1.292 1.00 71.12 200 LEU A C 1
ATOM 1585 O O . LEU A 1 200 ? 7.857 5.902 -1.522 1.00 71.12 200 LEU A O 1
ATOM 1589 N N . PHE A 1 201 ? 8.094 8.081 -2.036 1.00 73.19 201 PHE A N 1
ATOM 1590 C CA . PHE A 1 201 ? 8.685 7.879 -3.358 1.00 73.19 201 PHE A CA 1
ATOM 1591 C C . PHE A 1 201 ? 10.078 8.507 -3.515 1.00 73.19 201 PHE A C 1
ATOM 1593 O O . PHE A 1 201 ? 10.728 8.274 -4.520 1.00 73.19 201 PHE A O 1
ATOM 1600 N N . GLY A 1 202 ? 10.583 9.286 -2.559 1.00 61.88 202 GLY A N 1
ATOM 1601 C CA . GLY A 1 202 ? 11.925 9.883 -2.611 1.00 61.88 202 GLY A CA 1
ATOM 1602 C C . GLY A 1 202 ? 12.113 10.909 -3.733 1.00 61.88 202 GLY A C 1
ATOM 1603 O O . GLY A 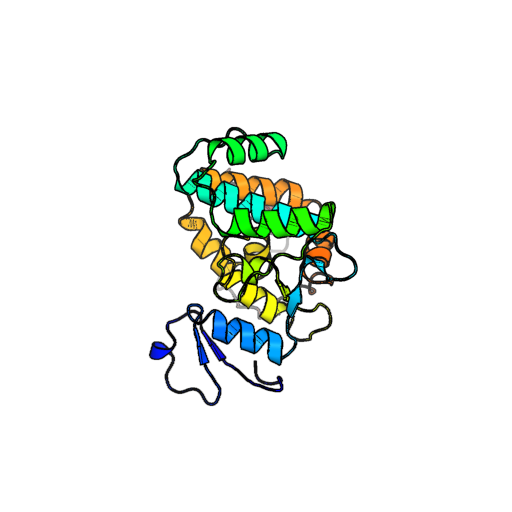1 202 ? 13.110 10.870 -4.449 1.00 61.88 202 GLY A O 1
ATOM 1604 N N . GLY A 1 203 ? 11.132 11.788 -3.948 1.00 62.12 203 GLY A N 1
ATOM 1605 C CA . GLY A 1 203 ? 11.303 12.964 -4.799 1.00 62.12 203 GLY A CA 1
ATOM 1606 C C . GLY A 1 203 ? 10.039 13.810 -4.955 1.00 62.12 203 GLY A C 1
ATOM 1607 O O . GLY A 1 203 ? 8.932 13.390 -4.607 1.00 62.12 203 GLY A O 1
ATOM 1608 N N . ALA A 1 204 ? 10.221 15.007 -5.518 1.00 52.16 204 ALA A N 1
ATOM 1609 C CA . ALA A 1 204 ? 9.164 15.992 -5.730 1.00 52.16 204 ALA A CA 1
ATOM 1610 C C . ALA A 1 204 ? 8.080 15.517 -6.720 1.00 52.16 204 ALA A C 1
ATOM 1612 O O . ALA A 1 204 ? 8.245 14.558 -7.477 1.00 52.16 204 ALA A O 1
ATOM 1613 N N . GLU A 1 205 ? 6.935 16.199 -6.692 1.00 49.00 205 GLU A N 1
ATOM 1614 C CA . GLU A 1 205 ? 5.845 15.994 -7.644 1.00 49.00 205 GLU A CA 1
ATOM 1615 C C . GLU A 1 205 ? 6.339 16.265 -9.079 1.00 49.00 205 GLU A C 1
ATOM 1617 O O . GLU A 1 205 ? 6.972 17.300 -9.308 1.00 49.00 205 GLU A O 1
ATOM 1622 N N . PRO A 1 206 ? 6.113 15.356 -10.050 1.00 48.62 206 PRO A N 1
ATOM 1623 C CA . PRO A 1 206 ? 6.444 15.652 -11.434 1.00 48.62 206 PRO A CA 1
ATOM 1624 C C . PRO A 1 206 ? 5.627 16.870 -11.866 1.00 48.62 206 PRO A C 1
ATOM 1626 O O . PRO A 1 206 ? 4.415 16.920 -11.648 1.00 48.62 206 PRO A O 1
ATOM 1629 N N . ALA A 1 207 ? 6.291 17.863 -12.460 1.00 43.91 207 ALA A N 1
ATOM 1630 C CA . ALA A 1 207 ? 5.613 19.046 -12.970 1.00 43.91 207 ALA A CA 1
ATOM 1631 C C . ALA A 1 207 ? 4.516 18.610 -13.952 1.00 43.91 207 ALA A C 1
ATOM 1633 O O . ALA A 1 207 ? 4.793 17.916 -14.935 1.00 43.91 207 ALA A O 1
ATOM 1634 N N . VAL A 1 208 ? 3.270 19.010 -13.685 1.00 44.97 208 VAL A N 1
ATOM 1635 C CA . VAL A 1 208 ? 2.161 18.799 -14.616 1.00 44.97 208 VAL A CA 1
ATOM 1636 C C . VAL A 1 208 ? 2.506 19.569 -15.887 1.00 44.97 208 VAL A C 1
ATOM 1638 O O . VAL A 1 208 ? 2.469 20.798 -15.901 1.00 44.97 208 VAL A O 1
ATOM 1641 N N . LYS A 1 209 ? 2.897 18.864 -16.955 1.00 34.69 209 LYS A N 1
ATOM 1642 C CA . LYS A 1 209 ? 3.032 19.492 -18.270 1.00 34.69 209 LYS A CA 1
ATOM 1643 C C . LYS A 1 209 ? 1.629 19.940 -18.692 1.00 34.69 209 LYS A C 1
ATOM 1645 O O . LYS A 1 209 ? 0.742 19.084 -18.727 1.00 34.69 209 LYS A O 1
ATOM 1650 N N . PRO A 1 210 ? 1.402 21.231 -18.991 1.00 37.06 210 PRO A N 1
ATOM 1651 C CA . PRO A 1 210 ? 0.122 21.652 -19.529 1.00 37.06 210 PRO A CA 1
ATOM 1652 C C . PRO A 1 210 ? -0.136 20.852 -20.804 1.00 37.06 210 PRO A C 1
ATOM 1654 O O . PRO A 1 210 ? 0.740 20.738 -21.667 1.00 37.06 210 PRO A O 1
ATOM 1657 N N . VAL A 1 211 ? -1.315 20.239 -20.890 1.00 40.72 211 VAL A N 1
ATOM 1658 C CA . VAL A 1 211 ? -1.772 19.591 -22.118 1.00 40.72 211 VAL A CA 1
ATOM 1659 C C . VAL A 1 211 ? -1.814 20.690 -23.173 1.00 40.72 211 VAL A C 1
ATOM 1661 O O . VAL A 1 211 ? -2.487 21.698 -22.976 1.00 40.72 211 VAL A O 1
ATOM 1664 N N . ALA A 1 212 ? -1.038 20.542 -24.246 1.00 40.88 212 ALA A N 1
ATOM 1665 C CA . ALA A 1 212 ? -1.017 21.518 -25.323 1.00 40.88 212 ALA A CA 1
ATOM 1666 C C . ALA A 1 212 ? -2.437 21.655 -25.888 1.00 40.88 212 ALA A C 1
ATOM 1668 O O . ALA A 1 212 ? -2.977 20.712 -26.467 1.00 40.88 212 ALA A O 1
ATOM 1669 N N . GLU A 1 213 ? -3.048 22.818 -25.679 1.00 35.91 213 GLU A N 1
ATOM 1670 C CA . GLU A 1 213 ? -4.367 23.149 -26.198 1.00 35.91 213 GLU A CA 1
ATOM 1671 C C . GLU A 1 213 ? -4.300 23.201 -27.728 1.00 35.91 213 GLU A C 1
ATOM 1673 O O . GLU A 1 213 ? -3.891 24.195 -28.325 1.00 35.91 213 GLU A O 1
ATOM 1678 N N . THR A 1 214 ? -4.698 22.125 -28.403 1.00 32.94 214 THR A N 1
ATOM 1679 C CA . THR A 1 214 ? -5.108 22.220 -29.806 1.00 32.94 214 THR A CA 1
ATOM 1680 C C . THR A 1 214 ? -6.485 22.883 -29.841 1.00 32.94 214 THR A C 1
ATOM 1682 O O . THR A 1 214 ? -7.435 22.305 -29.304 1.00 32.94 214 THR A O 1
ATOM 1685 N N . PRO A 1 215 ? -6.641 24.075 -30.443 1.00 36.84 215 PRO A N 1
ATOM 1686 C CA . PRO A 1 215 ? -7.897 24.803 -30.377 1.00 36.84 215 PRO A CA 1
ATOM 1687 C C . PRO A 1 215 ? -8.924 24.152 -31.309 1.00 36.84 215 PRO A C 1
ATOM 1689 O O . PRO A 1 215 ? -8.898 24.337 -32.528 1.00 36.84 215 PRO A O 1
ATOM 1692 N N . ALA A 1 216 ? -9.860 23.397 -30.736 1.00 37.78 216 ALA A N 1
ATOM 1693 C CA . ALA A 1 216 ? -11.075 22.996 -31.431 1.00 37.78 216 ALA A CA 1
ATOM 1694 C C . ALA A 1 216 ? -11.979 24.230 -31.593 1.00 37.78 216 ALA A C 1
ATOM 1696 O O . ALA A 1 216 ? -12.445 24.816 -30.615 1.00 37.78 216 ALA A O 1
ATOM 1697 N N . LYS A 1 217 ? -12.215 24.656 -32.839 1.00 35.47 217 LYS A N 1
ATOM 1698 C CA . LYS A 1 217 ? -13.154 25.739 -33.164 1.00 35.47 217 LYS A CA 1
ATOM 1699 C C . LYS A 1 217 ? -14.583 25.294 -32.820 1.00 35.47 217 LYS A C 1
ATOM 1701 O O . LYS A 1 217 ? -15.150 24.460 -33.518 1.00 35.47 217 LYS A O 1
ATOM 1706 N N . SER A 1 218 ? -15.153 25.855 -31.755 1.00 33.22 218 SER A N 1
ATOM 1707 C CA . SER A 1 218 ? -16.565 25.676 -31.387 1.00 33.22 218 SER A CA 1
ATOM 1708 C C . SER A 1 218 ? -17.489 26.470 -32.338 1.00 33.22 218 SER A C 1
ATOM 1710 O O . SER A 1 218 ? -17.132 27.587 -32.717 1.00 33.22 218 SER A O 1
ATOM 1712 N N . PRO A 1 219 ? -18.661 25.938 -32.742 1.00 29.08 219 PRO A N 1
ATOM 1713 C CA . PRO A 1 219 ? -19.492 26.480 -33.826 1.00 29.08 219 PRO A CA 1
ATOM 1714 C C . PRO A 1 219 ? -20.473 27.603 -33.416 1.00 29.08 219 PRO A C 1
ATOM 1716 O O . PRO A 1 219 ? -21.477 27.808 -34.092 1.00 29.08 219 PRO A O 1
ATOM 1719 N N . TRP A 1 220 ? -20.215 28.352 -32.340 1.00 29.20 220 TRP A N 1
ATOM 1720 C CA . TRP A 1 220 ? -21.134 29.391 -31.838 1.00 29.20 220 TRP A CA 1
ATOM 1721 C C . TRP A 1 220 ? -20.489 30.790 -31.876 1.00 29.20 220 TRP A C 1
ATOM 1723 O O . TRP A 1 220 ? -19.302 30.913 -31.565 1.00 29.20 220 TRP A O 1
ATOM 1733 N N . PRO A 1 221 ? -21.222 31.853 -32.281 1.00 30.86 221 PRO A N 1
ATOM 1734 C CA . PRO A 1 221 ? -20.622 33.147 -32.593 1.00 30.86 221 PRO A CA 1
ATOM 1735 C C . PRO A 1 221 ? -20.180 33.898 -31.330 1.00 30.86 221 PRO A C 1
ATOM 1737 O O . PRO A 1 221 ? -20.900 33.983 -30.336 1.00 30.86 221 PRO A O 1
ATOM 1740 N N . SER A 1 222 ? -18.971 34.453 -31.394 1.00 39.41 222 SER A N 1
ATOM 1741 C CA . SER A 1 222 ? -18.247 35.062 -30.282 1.00 39.41 222 SER A CA 1
ATOM 1742 C C . SER A 1 222 ? -18.669 36.512 -30.010 1.00 39.41 222 SER A C 1
ATOM 1744 O O . SER A 1 222 ? -18.547 37.401 -30.854 1.00 39.41 222 SER A O 1
ATOM 1746 N N . GLY A 1 223 ? -19.111 36.770 -28.777 1.00 30.91 223 GLY A N 1
ATOM 1747 C CA . GLY A 1 223 ? -19.368 38.105 -28.238 1.00 30.91 223 GLY A CA 1
ATOM 1748 C C . GLY A 1 223 ? -18.335 38.497 -27.178 1.00 30.91 223 GLY A C 1
ATOM 1749 O O . GLY A 1 223 ? -18.334 37.945 -26.089 1.00 30.91 223 GLY A O 1
ATOM 1750 N N . LYS A 1 224 ? -17.463 39.446 -27.543 1.00 33.50 224 LYS A N 1
ATOM 1751 C CA . LYS A 1 224 ? -16.547 40.310 -26.758 1.00 33.50 224 LYS A CA 1
ATOM 1752 C C . LYS A 1 224 ? -16.095 39.872 -25.344 1.00 33.50 224 LYS A C 1
ATOM 1754 O O . LYS A 1 224 ? -16.845 39.914 -24.376 1.00 33.50 224 LYS A O 1
ATOM 1759 N N . LYS A 1 225 ? -14.770 39.668 -25.253 1.00 44.41 225 LYS A N 1
ATOM 1760 C CA . LYS A 1 225 ? -13.906 39.576 -24.059 1.00 44.41 225 LYS A CA 1
ATOM 1761 C C . LYS A 1 225 ? -14.390 40.408 -22.860 1.00 44.41 225 LYS A C 1
ATOM 1763 O O . LYS A 1 225 ? -14.321 41.637 -22.881 1.00 44.41 225 LYS A O 1
ATOM 1768 N N . LYS A 1 226 ? -14.709 39.713 -21.769 1.00 31.62 226 LYS A N 1
ATOM 1769 C CA . LYS A 1 226 ? -14.537 40.186 -20.391 1.00 31.62 226 LYS A CA 1
ATOM 1770 C C . LYS A 1 226 ? -13.554 39.233 -19.720 1.00 31.62 226 LYS A C 1
ATOM 1772 O O . LYS A 1 226 ? -13.618 38.038 -19.964 1.00 31.62 226 LYS A O 1
ATOM 1777 N N . VAL A 1 227 ? -12.622 39.789 -18.950 1.00 42.94 227 VAL A N 1
ATOM 1778 C CA . VAL A 1 227 ? -11.617 39.054 -18.170 1.00 42.94 227 VAL A CA 1
ATOM 1779 C C . VAL A 1 227 ? -12.353 38.045 -17.286 1.00 42.94 227 VAL A C 1
ATOM 1781 O O . VAL A 1 227 ? -13.032 38.436 -16.336 1.00 42.94 227 VAL A O 1
ATOM 1784 N N . GLU A 1 228 ? -12.322 36.775 -17.683 1.00 34.72 228 GLU A N 1
ATOM 1785 C CA . GLU A 1 228 ? -13.040 35.696 -17.014 1.00 34.72 228 GLU A CA 1
ATOM 1786 C C . GLU A 1 228 ? -12.259 35.264 -15.778 1.00 34.72 228 GLU A C 1
ATOM 1788 O O . GLU A 1 228 ? -11.051 35.034 -15.829 1.00 34.72 228 GLU A O 1
ATOM 1793 N N . ARG A 1 229 ? -12.975 35.202 -14.654 1.00 39.31 229 ARG A N 1
ATOM 1794 C CA . ARG A 1 229 ? -12.526 34.505 -13.452 1.00 39.31 229 ARG A CA 1
ATOM 1795 C C . ARG A 1 229 ? -12.219 33.065 -13.844 1.00 39.31 229 ARG A C 1
ATOM 1797 O O . ARG A 1 229 ? -12.983 32.470 -14.603 1.00 39.31 229 ARG A O 1
ATOM 1804 N N . ASP A 1 230 ? -11.098 32.571 -13.342 1.00 43.94 230 ASP A N 1
ATOM 1805 C CA . ASP A 1 230 ? -10.572 31.245 -13.621 1.00 43.94 230 ASP A CA 1
ATOM 1806 C C . ASP A 1 230 ? -11.677 30.193 -13.433 1.00 43.94 230 ASP A C 1
ATOM 1808 O O . ASP A 1 230 ? -12.389 30.197 -12.428 1.00 43.94 230 ASP A O 1
ATOM 1812 N N . ILE A 1 231 ? -11.861 29.311 -14.419 1.00 43.81 231 ILE A N 1
ATOM 1813 C CA . ILE A 1 231 ? -12.905 28.271 -14.422 1.00 43.81 231 ILE A CA 1
ATOM 1814 C C . ILE A 1 231 ? -12.815 27.397 -13.161 1.00 43.81 231 ILE A C 1
ATOM 1816 O O . ILE A 1 231 ? -13.830 26.888 -12.686 1.00 43.81 231 ILE A O 1
ATOM 1820 N N . VAL A 1 232 ? -11.610 27.295 -12.590 1.00 42.84 232 VAL A N 1
ATOM 1821 C CA . VAL A 1 232 ? -11.297 26.617 -11.328 1.00 42.84 232 VAL A CA 1
ATOM 1822 C C . VAL A 1 232 ? -12.090 27.191 -10.144 1.00 42.84 232 VAL A C 1
ATOM 1824 O O . VAL A 1 232 ? -12.553 26.426 -9.297 1.00 42.84 232 VAL A O 1
ATOM 1827 N N . ASP A 1 233 ? -12.345 28.503 -10.119 1.00 49.16 233 ASP A N 1
ATOM 1828 C CA . ASP A 1 233 ? -13.130 29.155 -9.062 1.00 49.16 233 ASP A CA 1
ATOM 1829 C C . ASP A 1 233 ? -14.632 28.832 -9.160 1.00 49.16 233 ASP A C 1
ATOM 1831 O O . ASP A 1 233 ? -15.362 28.965 -8.176 1.00 49.16 233 ASP A O 1
ATOM 1835 N N . LEU A 1 234 ? -15.118 28.400 -10.333 1.00 44.97 234 LEU A N 1
ATOM 1836 C CA . LEU A 1 234 ? -16.540 28.118 -10.566 1.00 44.97 234 LEU A CA 1
ATOM 1837 C C . LEU A 1 234 ? -16.952 26.680 -10.214 1.00 44.97 234 LEU A C 1
ATOM 1839 O O . LEU A 1 234 ? -18.120 26.441 -9.902 1.00 44.97 234 LEU A O 1
ATOM 1843 N N . VAL A 1 235 ? -16.023 25.721 -10.281 1.00 43.81 235 VAL A N 1
ATOM 1844 C CA . VAL A 1 235 ? -16.315 24.279 -10.122 1.00 43.81 235 VAL A CA 1
ATOM 1845 C C . VAL A 1 235 ? -15.739 23.659 -8.847 1.00 43.81 235 VAL A C 1
ATOM 1847 O O . VAL A 1 235 ? -15.918 22.463 -8.597 1.00 43.81 235 VAL A O 1
ATOM 1850 N N . GLY A 1 236 ? -15.064 24.465 -8.023 1.00 43.94 236 GLY A N 1
ATOM 1851 C CA . GLY A 1 236 ? -14.355 23.992 -6.840 1.00 43.94 236 GLY A CA 1
ATOM 1852 C C . GLY A 1 236 ? -13.260 22.962 -7.173 1.00 43.94 236 GLY A C 1
ATOM 1853 O O . GLY A 1 236 ? -13.087 22.557 -8.324 1.00 43.94 236 GLY A O 1
ATOM 1854 N N . PRO A 1 237 ? -12.513 22.473 -6.168 1.00 45.59 237 PRO A N 1
ATOM 1855 C CA . PRO A 1 237 ? -11.347 21.615 -6.392 1.00 45.59 237 PRO A CA 1
ATOM 1856 C C . PRO A 1 237 ? -11.663 20.224 -6.975 1.00 45.59 237 PRO A C 1
ATOM 1858 O O . PRO A 1 237 ? -10.738 19.448 -7.213 1.00 45.59 237 PRO A O 1
ATOM 1861 N N . TRP A 1 238 ? -12.942 19.895 -7.195 1.00 52.69 238 TRP A N 1
ATOM 1862 C CA . TRP A 1 238 ? -13.397 18.560 -7.595 1.00 52.69 238 TRP A CA 1
ATOM 1863 C C . TRP A 1 238 ? -14.435 18.537 -8.730 1.00 52.69 238 TRP A C 1
ATOM 1865 O O . TRP A 1 238 ? -15.028 17.494 -8.985 1.00 52.69 238 TRP A O 1
ATOM 1875 N N . GLY A 1 239 ? -14.641 19.636 -9.463 1.00 45.28 239 GLY A N 1
ATOM 1876 C CA . GLY A 1 239 ? -15.413 19.598 -10.715 1.00 45.28 239 GLY A CA 1
ATOM 1877 C C . GLY A 1 239 ? -16.937 19.475 -10.562 1.00 45.28 239 GLY A C 1
ATOM 1878 O O . GLY A 1 239 ? -17.625 19.194 -11.542 1.00 45.28 239 GLY A O 1
ATOM 1879 N N . SER A 1 240 ? -17.494 19.691 -9.370 1.00 44.94 240 SER A N 1
ATOM 1880 C CA . SER A 1 240 ? -18.945 19.755 -9.175 1.00 44.94 240 SER A CA 1
ATOM 1881 C C . SER A 1 240 ? -19.436 21.190 -9.362 1.00 44.94 240 SER A C 1
ATOM 1883 O O . SER A 1 240 ? -19.025 22.085 -8.625 1.00 44.94 240 SER A O 1
ATOM 1885 N N . VAL A 1 241 ? -20.348 21.417 -10.310 1.00 38.88 241 VAL A N 1
ATOM 1886 C CA . VAL A 1 241 ? -20.993 22.727 -10.475 1.00 38.88 241 VAL A CA 1
ATOM 1887 C C . VAL A 1 241 ? -21.818 23.031 -9.222 1.00 38.88 241 VAL A C 1
ATOM 1889 O O . VAL A 1 241 ? -22.781 22.319 -8.927 1.00 38.88 241 VAL A O 1
ATOM 1892 N N . LEU A 1 242 ? -21.459 24.094 -8.496 1.00 38.59 242 LEU A N 1
ATOM 1893 C CA . LEU A 1 242 ? -22.301 24.675 -7.450 1.00 38.59 242 LEU A CA 1
ATOM 1894 C C . LEU A 1 242 ? -23.629 25.099 -8.091 1.00 38.59 242 LEU A C 1
ATOM 1896 O O . LEU A 1 242 ? -23.681 26.074 -8.843 1.00 38.59 242 LEU A O 1
ATOM 1900 N N . ARG A 1 243 ? -24.710 24.354 -7.829 1.00 39.78 243 ARG A N 1
ATOM 1901 C CA . ARG A 1 243 ? -26.055 24.840 -8.155 1.00 39.78 243 ARG A CA 1
ATOM 1902 C C . ARG A 1 243 ? -26.331 26.059 -7.280 1.00 39.78 243 ARG A C 1
ATOM 1904 O O . ARG A 1 243 ? -26.186 25.981 -6.063 1.00 39.78 243 ARG A O 1
ATOM 1911 N N . ARG A 1 244 ? -26.684 27.167 -7.928 1.00 37.97 244 ARG A N 1
ATOM 1912 C CA . ARG A 1 244 ? -27.318 28.316 -7.278 1.00 37.97 244 ARG A CA 1
ATOM 1913 C C . ARG A 1 244 ? -28.733 27.973 -6.847 1.00 37.97 244 ARG A C 1
ATOM 1915 O O . ARG A 1 244 ? -29.379 27.195 -7.587 1.00 37.97 244 ARG A O 1
#

Secondary structure (DSSP, 8-state):
--SSSS-EEEESS-GGGS---SSEEEETT-HHHHHHHHHHTT-EEETTT-TTS-HHHHHHHHHHHHHHHHHHHTT------SHHHHHHHHHHHGGGS-HHHHHHHHHHHHHHH--SPPP--TTSTTGGGGEEE-TT-TTHHHHHHHHHHH-TT-HHHHHHH-HHHHHHHHTTS-HHHHHHHHHHIIIIIHHTHHHHHHHHHSSPPPP-PPP-------SS-------PPPHHHHHGGGT-----

Radius of gyration: 21.21 Å; chains: 1; bounding box: 46×57×54 Å

Sequence (244 aa):
FRDTAYPAAITVRPRAEVGPMPVEAFDLTMRNGIASFLEVNELVEPVIKARGVDGAAILRQKMDFILVDAAASAGMDIDGFDARALHRLAQRMGGRLPEEFTKLGELVRWALNGGRWPRIASDDPAYFYTLRARADHPDRDLINQLLSELTPLDVRHLFITHKPAFYAAYRDWPEAKKEFVAEFLHRDYAANKAGARDALFGGAEPAVKPVAETPAKSPWPSGKKKVERDIVDLVGPWGSVLRR